Protein AF-A0A378XF20-F1 (afdb_monomer_lite)

Secondary structure (DSSP, 8-state):
--------------------------------------------------S----------PPPPTTHHHHT----GGGGGT-SGGGSBHHHHHHHHHHHHHHHHHTTTSHHHHHHHHHHHHHHHHT--B-HHHHHHHHHHHHHHHHTS---------TTGGGS-SSS---S-------HHHHHHHHHT-HHHHHHHHHHBSSTT-BHHHHHS---

Foldseek 3Di:
DDDDDDDDDDDDDDDDDDDDDDDDDDDDDDDDDDDDDDDDDDDDDPDDPDDDPPVPDPDQQDQDALVVLVVLLPDDPVCCVVDCLQVAFLLLLLLLLLLLSLQLRLPSVPPVRNVVSSNVSSNSVNWHAWDCVLLRVLSRVLSVVLLPDDDDDDPPPPPVVVVPPPPDDCPDDPPPPSCSNVSSVCSSVDVSSVVSSVVIGDRRGDGNCNVPVPDD

Radius of gyration: 31.16 Å; chains: 1; bounding box: 55×74×102 Å

pLDDT: mean 72.02, std 26.63, range [28.05, 98.81]

Organism: NCBI:txid90244

Sequence (216 aa):
MNCLTRLKDKSICLIFIAVALSLPGYLALAEEVGEVGEVEDQSVTEHDIEAEAELNVPTAPTVPAFSDLQALRDFDHDLVDFTSSPARSYQQTFKDMALSFCLSQAYHRVEEVKDDTLYTAAALHSWSRYEYDEAKDKMTHLVSEYLAKPYRHEPVTDETALENEELEAPSHPPHHLELSLLKCLDLYHGPELEKLAKECVIDPGRSYAEDHSHIP

InterPro domains:
  IPR032032 Type VI secretion system (T6SS), amidase immunity protein [PF16695] (92-196)
  IPR038314 T6SS superfamily [G3DSA:1.20.120.1620] (83-214)

Structure (mmCIF, N/CA/C/O backbone):
data_AF-A0A378XF20-F1
#
_entry.id   AF-A0A378XF20-F1
#
loop_
_atom_site.group_PDB
_atom_site.id
_atom_site.type_symbol
_atom_site.label_atom_id
_atom_site.label_alt_id
_atom_site.label_comp_id
_atom_site.label_asym_id
_atom_site.label_entity_id
_atom_site.label_seq_id
_atom_site.pdbx_PDB_ins_code
_atom_site.Cartn_x
_atom_site.Cartn_y
_atom_site.Cartn_z
_atom_site.occupancy
_atom_site.B_iso_or_equiv
_atom_site.auth_seq_id
_atom_site.auth_comp_id
_atom_site.auth_asym_id
_atom_site.auth_atom_id
_atom_site.pdbx_PDB_model_num
ATOM 1 N N . MET A 1 1 ? -3.351 19.507 80.261 1.00 38.84 1 MET A N 1
ATOM 2 C CA . MET A 1 1 ? -1.913 19.377 79.930 1.00 38.84 1 MET A CA 1
ATOM 3 C C . MET A 1 1 ? -1.840 19.321 78.409 1.00 38.84 1 MET A C 1
ATOM 5 O O . MET A 1 1 ? -2.133 18.278 77.857 1.00 38.84 1 MET A O 1
ATOM 9 N N . ASN A 1 2 ? -1.821 20.441 77.679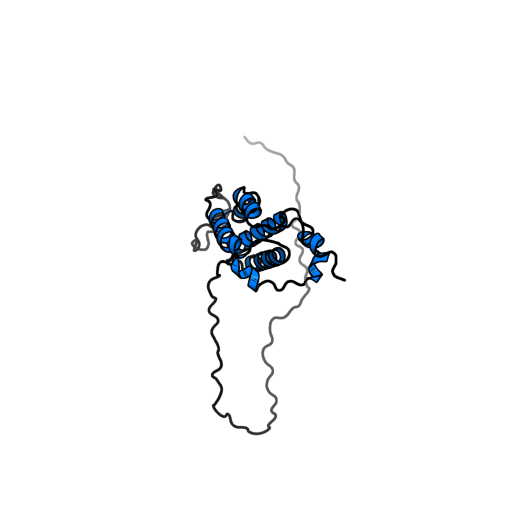 1.00 30.56 2 ASN A N 1
ATOM 10 C CA . ASN A 1 2 ? -0.749 21.446 77.558 1.00 30.56 2 ASN A CA 1
ATOM 11 C C . ASN A 1 2 ? 0.635 20.815 77.395 1.00 30.56 2 ASN A C 1
ATOM 13 O O . ASN A 1 2 ? 1.171 20.312 78.376 1.00 30.56 2 ASN A O 1
ATOM 17 N N . CYS A 1 3 ? 1.190 20.871 76.183 1.00 32.75 3 CYS A N 1
ATOM 18 C CA . CYS A 1 3 ? 2.338 21.719 75.809 1.00 32.75 3 CYS A CA 1
ATOM 19 C C . CYS A 1 3 ? 2.985 21.149 74.540 1.00 32.75 3 CYS A C 1
ATOM 21 O O . CYS A 1 3 ? 3.517 20.051 74.568 1.00 32.75 3 CYS A O 1
ATOM 23 N N . LEU A 1 4 ? 2.788 21.762 73.374 1.00 37.03 4 LEU A N 1
ATOM 24 C CA . LEU A 1 4 ? 3.438 22.985 72.873 1.00 37.03 4 LEU A CA 1
ATOM 25 C C . LEU A 1 4 ? 4.738 22.688 72.095 1.00 37.03 4 LEU A C 1
ATOM 27 O O . LEU A 1 4 ? 5.792 22.511 72.690 1.00 37.03 4 LEU A O 1
ATOM 31 N N . THR A 1 5 ? 4.638 22.901 70.772 1.00 38.16 5 THR A N 1
ATOM 32 C CA . THR A 1 5 ? 5.539 23.746 69.946 1.00 38.16 5 THR A CA 1
ATOM 33 C C . THR A 1 5 ? 6.939 23.200 69.597 1.00 38.16 5 THR A C 1
ATOM 35 O O . THR A 1 5 ? 7.491 22.406 70.335 1.00 38.16 5 THR A O 1
ATOM 38 N N . ARG A 1 6 ? 7.616 23.564 68.495 1.00 35.81 6 ARG A N 1
ATOM 39 C CA . ARG A 1 6 ? 7.714 24.855 67.784 1.00 35.81 6 ARG A CA 1
ATOM 40 C C . ARG A 1 6 ? 8.366 24.675 66.391 1.00 35.81 6 ARG A C 1
ATOM 42 O O . ARG A 1 6 ? 9.383 24.006 66.298 1.00 35.81 6 ARG A O 1
ATOM 49 N N . LEU A 1 7 ? 7.842 25.444 65.426 1.00 33.78 7 LEU A N 1
ATOM 50 C CA . LEU A 1 7 ? 8.516 26.294 64.415 1.00 33.78 7 LEU A CA 1
ATOM 51 C C . LEU A 1 7 ? 9.513 25.692 63.395 1.00 33.78 7 LEU A C 1
ATOM 53 O O . LEU A 1 7 ? 10.582 25.233 63.779 1.00 33.78 7 LEU A O 1
ATOM 57 N N . LYS A 1 8 ? 9.337 26.035 62.103 1.00 33.03 8 LYS A N 1
ATOM 58 C CA . LYS A 1 8 ? 9.803 27.342 61.578 1.00 33.03 8 LYS A CA 1
ATOM 59 C C . LYS A 1 8 ? 9.224 27.709 60.200 1.00 33.03 8 LYS A C 1
ATOM 61 O O . LYS A 1 8 ? 9.176 26.890 59.292 1.00 33.03 8 LYS A O 1
ATOM 66 N N . ASP A 1 9 ? 8.839 28.978 60.106 1.00 34.41 9 ASP A N 1
ATOM 67 C CA . ASP A 1 9 ? 8.373 29.749 58.952 1.00 34.41 9 ASP A CA 1
ATOM 68 C C . ASP A 1 9 ? 9.234 29.636 57.690 1.00 34.41 9 ASP A C 1
ATOM 70 O O . ASP A 1 9 ? 10.460 29.697 57.803 1.00 34.41 9 ASP A O 1
ATOM 74 N N . LYS A 1 10 ? 8.591 29.697 56.509 1.00 36.56 10 LYS A N 1
ATOM 75 C CA . LYS A 1 10 ? 8.970 30.629 55.425 1.00 36.56 10 LYS A CA 1
ATOM 76 C C . LYS A 1 10 ? 7.742 31.103 54.640 1.00 36.56 10 LYS A C 1
ATOM 78 O O . LYS A 1 10 ? 7.176 30.389 53.825 1.00 36.56 10 LYS A O 1
ATOM 83 N N . SER A 1 11 ? 7.395 32.354 54.916 1.00 33.34 11 SER A N 1
ATOM 84 C CA . SER A 1 11 ? 6.606 33.264 54.092 1.00 33.34 11 SER A CA 1
ATOM 85 C C . SER A 1 11 ? 7.212 33.389 52.686 1.00 33.34 11 SER A C 1
ATOM 87 O O . SER A 1 11 ? 8.404 33.687 52.581 1.00 33.34 11 SER A O 1
ATOM 89 N N . ILE A 1 12 ? 6.429 33.185 51.620 1.00 42.38 12 ILE A N 1
ATOM 90 C CA . ILE A 1 12 ? 6.774 33.634 50.261 1.00 42.38 12 ILE A CA 1
ATOM 91 C C . ILE A 1 12 ? 5.550 34.320 49.656 1.00 42.38 12 ILE A C 1
ATOM 93 O O . ILE A 1 12 ? 4.431 33.817 49.697 1.00 42.38 12 ILE A O 1
ATOM 97 N N . CYS A 1 13 ? 5.816 35.532 49.182 1.00 32.28 13 CYS A N 1
ATOM 98 C CA . CYS A 1 13 ? 4.884 36.577 48.806 1.00 32.28 13 CYS A CA 1
ATOM 99 C C . CYS A 1 13 ? 4.030 36.224 47.585 1.00 32.28 13 CYS A C 1
ATOM 101 O O . CYS A 1 13 ? 4.553 35.829 46.546 1.00 32.28 13 CYS A O 1
ATOM 103 N N . LEU A 1 14 ? 2.734 36.522 47.687 1.00 34.75 14 LEU A N 1
ATOM 104 C CA . LEU A 1 14 ? 1.884 36.858 46.548 1.00 34.75 14 LEU A CA 1
ATOM 105 C C . LEU A 1 14 ? 2.417 38.150 45.920 1.00 34.75 14 LEU A C 1
ATOM 107 O O . LEU A 1 14 ? 2.269 39.229 46.494 1.00 34.75 14 LEU A O 1
ATOM 111 N N . ILE A 1 15 ? 3.051 38.042 44.755 1.00 38.31 15 ILE A N 1
ATOM 112 C CA . ILE A 1 15 ? 3.356 39.198 43.913 1.00 38.31 15 ILE A CA 1
ATOM 113 C C . ILE A 1 15 ? 2.236 39.303 42.881 1.00 38.31 15 ILE A C 1
ATOM 115 O O . ILE A 1 15 ? 2.198 38.565 41.901 1.00 38.31 15 ILE A O 1
ATOM 119 N N . PHE A 1 16 ? 1.319 40.238 43.123 1.00 32.75 16 PHE A N 1
ATOM 120 C CA . PHE A 1 16 ? 0.471 40.810 42.085 1.00 32.75 16 PHE A CA 1
ATOM 121 C C . PHE A 1 16 ? 1.359 41.637 41.149 1.00 32.75 16 PHE A C 1
ATOM 123 O O . PHE A 1 16 ? 1.921 42.647 41.573 1.00 32.75 16 PHE A O 1
ATOM 130 N N . ILE A 1 17 ? 1.474 41.234 39.883 1.00 37.34 17 ILE A N 1
ATOM 131 C CA . ILE A 1 17 ? 1.940 42.121 38.813 1.00 37.34 17 ILE A CA 1
ATOM 132 C C . ILE A 1 17 ? 0.731 42.448 37.943 1.00 37.34 17 ILE A C 1
ATOM 134 O O . ILE A 1 17 ? 0.270 41.632 37.152 1.00 37.34 17 ILE A O 1
ATOM 138 N N . ALA A 1 18 ? 0.220 43.660 38.125 1.00 36.81 18 ALA A N 1
ATOM 139 C CA . ALA A 1 18 ? -0.597 44.366 37.154 1.00 36.81 18 ALA A CA 1
ATOM 140 C C . ALA A 1 18 ? 0.308 45.388 36.455 1.00 36.81 18 ALA A C 1
ATOM 142 O O . ALA A 1 18 ? 0.965 46.131 37.172 1.00 36.81 18 ALA A O 1
ATOM 143 N N . VAL A 1 19 ? 0.340 45.396 35.115 1.00 33.00 19 VAL A N 1
ATOM 144 C CA . VAL A 1 19 ? 0.613 46.506 34.156 1.00 33.00 19 VAL A CA 1
ATOM 145 C C . VAL A 1 19 ? 0.567 45.836 32.763 1.00 33.00 19 VAL A C 1
ATOM 147 O O . VAL A 1 19 ? 1.370 44.954 32.492 1.00 33.00 19 VAL A O 1
ATOM 150 N N . ALA A 1 20 ? -0.517 45.949 31.992 1.00 34.84 20 ALA A N 1
ATOM 151 C CA . ALA A 1 20 ? -0.917 47.023 31.067 1.00 34.84 20 ALA A CA 1
ATOM 152 C C . ALA A 1 20 ? -0.285 46.945 29.653 1.00 34.84 20 ALA A C 1
ATOM 154 O O . ALA A 1 20 ? 0.919 47.084 29.491 1.00 34.84 20 ALA A O 1
ATOM 155 N N . LEU A 1 21 ? -1.189 46.853 28.663 1.00 35.56 21 LEU A N 1
ATOM 156 C CA . LEU A 1 21 ? -1.142 47.404 27.297 1.00 35.56 21 LEU A CA 1
ATOM 157 C C . LEU A 1 21 ? -0.150 46.828 26.260 1.00 35.56 21 LEU A C 1
ATOM 159 O O . LEU A 1 21 ? 0.979 47.291 26.141 1.00 35.56 21 LEU A O 1
ATOM 163 N N . SER A 1 22 ? -0.689 46.028 25.329 1.00 35.41 22 SER A N 1
ATOM 164 C CA . SER A 1 22 ? -0.644 46.367 23.895 1.00 35.41 22 SER A CA 1
ATOM 165 C C . SER A 1 22 ? -1.908 45.868 23.159 1.00 35.41 22 SER A C 1
ATOM 167 O O . SER A 1 22 ? -2.240 44.689 23.164 1.00 35.41 22 SER A O 1
ATOM 169 N N . LEU A 1 23 ? -2.652 46.812 22.576 1.00 38.66 23 LE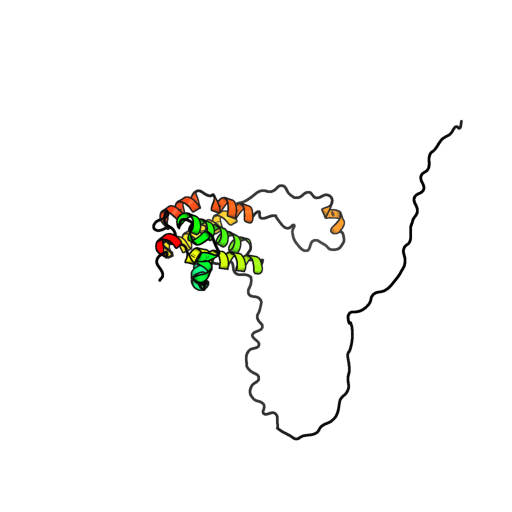U A N 1
ATOM 170 C CA . LEU A 1 23 ? -3.676 46.639 21.523 1.00 38.66 23 LEU A CA 1
ATOM 171 C C . LEU A 1 23 ? -2.971 46.533 20.140 1.00 38.66 23 LEU A C 1
ATOM 173 O O . LEU A 1 23 ? -1.759 46.770 20.127 1.00 38.66 23 LEU A O 1
ATOM 177 N N . PRO A 1 24 ? -3.639 46.354 18.965 1.00 43.69 24 PRO A N 1
ATOM 178 C CA . PRO A 1 24 ? -5.070 46.118 18.650 1.00 43.69 24 PRO A CA 1
ATOM 179 C C . PRO A 1 24 ? -5.311 45.022 17.566 1.00 43.69 24 PRO A C 1
ATOM 181 O O . PRO A 1 24 ? -4.371 44.518 16.960 1.00 43.69 24 PRO A O 1
ATOM 184 N N . GLY A 1 25 ? -6.576 44.710 17.233 1.00 33.03 25 GLY A N 1
ATOM 185 C CA . GLY A 1 25 ? -6.879 43.892 16.044 1.00 33.03 25 GLY A CA 1
ATOM 186 C C . GLY A 1 25 ? -8.352 43.581 15.745 1.00 33.03 25 GLY A C 1
ATOM 187 O O . GLY A 1 25 ? -8.701 42.417 15.651 1.00 33.03 25 GLY A O 1
ATOM 188 N N . TYR A 1 26 ? -9.176 44.622 15.592 1.00 36.06 26 TYR A N 1
ATOM 189 C CA . TYR A 1 26 ? -10.422 44.694 14.799 1.00 36.06 26 TYR A CA 1
ATOM 190 C C . TYR A 1 26 ? -11.579 43.699 15.037 1.00 36.06 26 TYR A C 1
ATOM 192 O O . TYR A 1 26 ? -11.715 42.674 14.378 1.00 36.06 26 TYR A O 1
ATOM 200 N N . LEU A 1 27 ? -12.535 44.153 15.856 1.00 33.00 27 LEU A N 1
ATOM 201 C CA . LEU A 1 27 ? -13.971 44.001 15.602 1.00 33.00 27 LEU A CA 1
ATOM 202 C C . LEU A 1 27 ? -14.538 45.375 15.199 1.00 33.00 27 LEU A C 1
ATOM 204 O O . LEU A 1 27 ? -14.140 46.386 15.774 1.00 33.00 27 LEU A O 1
ATOM 208 N N . ALA A 1 28 ? -15.511 45.342 14.285 1.00 32.88 28 ALA A N 1
ATOM 209 C CA . ALA A 1 28 ? -16.393 46.417 13.814 1.00 32.88 28 ALA A CA 1
ATOM 210 C C . ALA A 1 28 ? -15.819 47.437 12.810 1.00 32.88 28 ALA A C 1
ATOM 212 O O . ALA A 1 28 ? -14.946 48.233 13.133 1.00 32.88 28 ALA A O 1
ATOM 213 N N . LEU A 1 29 ? -16.437 47.483 11.624 1.00 33.94 29 LEU A N 1
ATOM 214 C CA . LEU A 1 29 ? -17.209 48.656 11.203 1.00 33.94 29 LEU A CA 1
ATOM 215 C C . LEU A 1 29 ? -18.265 48.246 10.167 1.00 33.94 29 LEU A C 1
ATOM 217 O O . LEU A 1 29 ? -17.952 47.723 9.100 1.00 33.94 29 LEU A O 1
ATOM 221 N N . ALA A 1 30 ? -19.521 48.471 10.541 1.00 33.16 30 ALA A N 1
ATOM 222 C CA . ALA A 1 30 ? -20.613 48.706 9.618 1.00 33.16 30 ALA A CA 1
ATOM 223 C C . ALA A 1 30 ? -20.612 50.193 9.229 1.00 33.16 30 ALA A C 1
ATOM 225 O O . ALA A 1 30 ? -20.166 51.024 10.019 1.00 33.16 30 ALA A O 1
ATOM 226 N N . GLU A 1 31 ? -21.215 50.468 8.072 1.00 32.38 31 GLU A N 1
ATOM 227 C CA . GLU A 1 31 ? -21.799 51.754 7.671 1.00 32.38 31 GLU A CA 1
ATOM 228 C C . GLU A 1 31 ? -20.833 52.827 7.141 1.00 32.38 31 GLU A C 1
ATOM 230 O O . GLU A 1 31 ? -20.143 53.505 7.888 1.00 32.38 31 GLU A O 1
ATOM 235 N N . GLU A 1 32 ? -20.871 53.029 5.822 1.00 34.91 32 GLU A N 1
ATOM 236 C CA . GLU A 1 32 ? -20.704 54.343 5.198 1.00 34.91 32 GLU A CA 1
ATOM 237 C C . GLU A 1 32 ? -21.776 54.462 4.107 1.00 34.91 32 GLU A C 1
ATOM 239 O O . GLU A 1 32 ? -22.049 53.533 3.341 1.00 34.91 32 GLU A O 1
ATOM 244 N N . VAL A 1 33 ? -22.452 55.599 4.167 1.00 31.77 33 VAL A N 1
ATOM 245 C CA . VAL A 1 33 ? -23.694 55.963 3.499 1.00 31.77 33 VAL A CA 1
ATOM 246 C C . VAL A 1 33 ? -23.389 56.536 2.117 1.00 31.77 33 VAL A C 1
ATOM 248 O O . VAL A 1 33 ? -22.291 57.006 1.844 1.00 31.77 33 VAL A O 1
ATOM 251 N N . GLY A 1 34 ? -24.386 56.444 1.238 1.00 28.05 34 GLY A N 1
ATOM 252 C CA . GLY A 1 34 ? -24.291 56.696 -0.192 1.00 28.05 34 GLY A CA 1
ATOM 253 C C . GLY A 1 34 ? -23.748 58.056 -0.625 1.00 28.05 34 GLY A C 1
ATOM 254 O O . GLY A 1 34 ? -23.970 59.087 0.006 1.00 28.05 34 GLY A O 1
ATOM 255 N N . GLU A 1 35 ? -23.171 58.038 -1.822 1.00 28.81 35 GLU A N 1
ATOM 256 C CA . GLU A 1 35 ? -23.088 59.198 -2.694 1.00 28.81 35 GLU A CA 1
ATOM 257 C C . GLU A 1 35 ? -23.775 58.860 -4.022 1.00 28.81 35 GLU A C 1
ATOM 259 O O . GLU A 1 35 ? -23.576 57.799 -4.615 1.00 28.81 35 GLU A O 1
ATOM 264 N N . VAL A 1 36 ? -24.679 59.754 -4.411 1.00 30.34 36 VAL A N 1
ATOM 265 C CA . VAL A 1 36 ? -25.593 59.643 -5.545 1.00 30.34 36 VAL A CA 1
ATOM 266 C C . VAL A 1 36 ? -24.849 60.002 -6.828 1.00 30.34 36 VAL A C 1
ATOM 268 O O . VAL A 1 36 ? -24.335 61.110 -6.956 1.00 30.34 36 VAL A O 1
ATOM 271 N N . GLY A 1 37 ? -24.872 59.093 -7.800 1.00 30.52 37 GLY A N 1
ATOM 272 C CA . GLY A 1 37 ? -24.569 59.379 -9.199 1.00 30.52 37 GLY A CA 1
ATOM 273 C C . GLY A 1 37 ? -25.569 58.656 -10.097 1.00 30.52 37 GLY A C 1
ATOM 274 O O . GLY A 1 37 ? -25.499 57.440 -10.239 1.00 30.52 37 GLY A O 1
ATOM 275 N N . GLU A 1 38 ? -26.520 59.401 -10.664 1.00 29.77 38 GLU A N 1
ATOM 276 C CA . GLU A 1 38 ? -27.370 58.965 -11.779 1.00 29.77 38 GLU A CA 1
ATOM 277 C C . GLU A 1 38 ? -26.512 58.632 -13.004 1.00 29.77 38 GLU A C 1
ATOM 279 O O . GLU A 1 38 ? -25.736 59.494 -13.403 1.00 29.77 38 GLU A O 1
ATOM 284 N N . VAL A 1 39 ? -26.731 57.472 -13.642 1.00 31.27 39 VAL A N 1
ATOM 285 C CA . VAL 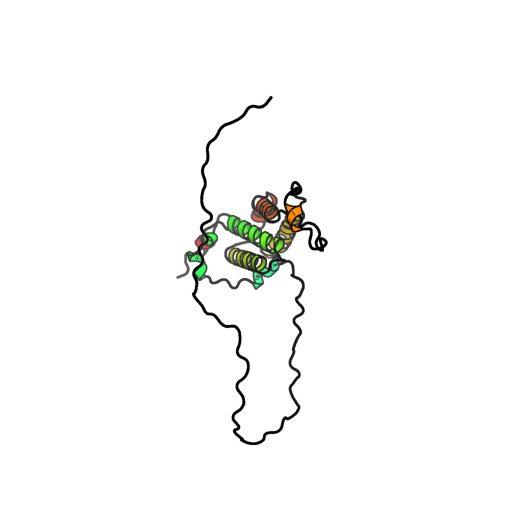A 1 39 ? -26.899 57.353 -15.108 1.00 31.27 39 VAL A CA 1
ATOM 286 C C . VAL A 1 39 ? -27.771 56.122 -15.429 1.00 31.27 39 VAL A C 1
ATOM 288 O O . VAL A 1 39 ? -27.370 54.985 -15.212 1.00 31.27 39 VAL A O 1
ATOM 291 N N . GLU A 1 40 ? -28.979 56.424 -15.905 1.00 30.67 40 GLU A N 1
ATOM 292 C CA . GLU A 1 40 ? -29.822 55.769 -16.924 1.00 30.67 40 GLU A CA 1
ATOM 293 C C . GLU A 1 40 ? -29.843 54.233 -17.108 1.00 30.67 40 GLU A C 1
ATOM 295 O O . GLU A 1 40 ? -28.916 53.607 -17.609 1.00 30.67 40 GLU A O 1
ATOM 300 N N . ASP A 1 41 ? -31.027 53.691 -16.797 1.00 31.05 41 ASP A N 1
ATOM 301 C CA . ASP A 1 41 ? -31.881 52.835 -17.638 1.00 31.05 41 ASP A CA 1
ATOM 302 C C . ASP A 1 41 ? -31.213 51.748 -18.497 1.00 31.05 41 ASP A C 1
ATOM 304 O O . ASP A 1 41 ? -30.767 51.990 -19.618 1.00 31.05 41 ASP A O 1
ATOM 308 N N . GLN A 1 42 ? -31.306 50.499 -18.029 1.00 33.94 42 GLN A N 1
ATOM 309 C CA . GLN A 1 42 ? -31.635 49.392 -18.922 1.00 33.94 42 GLN A CA 1
ATOM 310 C C . GLN A 1 42 ? -32.367 48.277 -18.171 1.00 33.94 42 GLN A C 1
ATOM 312 O O . GLN A 1 42 ? -31.883 47.689 -17.205 1.00 33.94 42 GLN A O 1
ATOM 317 N N . SER A 1 43 ? -33.587 48.044 -18.642 1.00 32.25 43 SER A N 1
ATOM 318 C CA . SER A 1 43 ? -34.563 47.048 -18.225 1.00 32.25 43 SER A CA 1
ATOM 319 C C . SER A 1 43 ? -33.975 45.667 -17.932 1.00 32.25 43 SER A C 1
ATOM 321 O O . SER A 1 43 ? -33.347 45.049 -18.793 1.00 32.25 43 SER A O 1
ATOM 323 N N . VAL A 1 44 ? -34.324 45.142 -16.758 1.00 31.58 44 VAL A N 1
ATOM 324 C CA . VAL A 1 44 ? -34.350 43.707 -16.467 1.00 31.58 44 VAL A CA 1
ATOM 325 C C . VAL A 1 44 ? -35.170 43.019 -17.558 1.00 31.58 44 VAL A C 1
ATOM 327 O O . VAL A 1 44 ? -36.359 43.296 -17.711 1.00 31.58 44 VAL A O 1
ATOM 330 N N . THR A 1 45 ? -34.533 42.133 -18.323 1.00 30.81 45 THR A N 1
ATOM 331 C CA . THR A 1 45 ? -35.255 41.104 -19.070 1.00 30.81 45 THR A CA 1
ATOM 332 C C . THR A 1 45 ? -35.133 39.806 -18.292 1.00 30.81 45 THR A C 1
ATOM 334 O O . THR A 1 45 ? -34.060 39.389 -17.872 1.00 30.81 45 THR A O 1
ATOM 337 N N . GLU A 1 46 ? -36.297 39.252 -18.007 1.00 39.19 46 GLU A N 1
ATOM 338 C CA . GLU A 1 46 ? -36.560 38.088 -17.182 1.00 39.19 46 GLU A CA 1
ATOM 339 C C . GLU A 1 46 ? -36.276 36.830 -18.013 1.00 39.19 46 GLU A C 1
ATOM 341 O O . GLU A 1 46 ? -37.191 36.227 -18.562 1.00 39.19 46 GLU A O 1
ATOM 346 N N . HIS A 1 47 ? -35.004 36.483 -18.200 1.00 40.66 47 HIS A N 1
ATOM 347 C CA . HIS A 1 47 ? -34.562 35.172 -18.683 1.00 40.66 47 HIS A CA 1
ATOM 348 C C . HIS A 1 47 ? -33.131 34.936 -18.194 1.00 40.66 47 HIS A C 1
ATOM 350 O O . HIS A 1 47 ? -32.316 35.850 -18.233 1.00 40.66 47 HIS A O 1
ATOM 356 N N . ASP A 1 48 ? -32.864 33.712 -17.739 1.00 32.44 48 ASP A N 1
ATOM 357 C CA . ASP A 1 48 ? -31.563 33.186 -17.298 1.00 32.44 48 ASP A CA 1
ATOM 358 C C . ASP A 1 48 ? -31.260 33.298 -15.786 1.00 32.44 48 ASP A C 1
ATOM 360 O O . ASP A 1 48 ? -30.190 33.727 -15.363 1.00 32.44 48 ASP A O 1
ATOM 364 N N . ILE A 1 49 ? -32.187 32.819 -14.943 1.00 37.06 49 ILE A N 1
ATOM 365 C CA . ILE A 1 49 ? -31.845 32.265 -13.616 1.00 37.06 49 ILE A CA 1
ATOM 366 C C . ILE A 1 49 ? -32.344 30.817 -13.548 1.00 37.06 49 ILE A C 1
ATOM 368 O O . ILE A 1 49 ? -33.223 30.484 -12.767 1.00 37.06 49 ILE A O 1
ATOM 372 N N . GLU A 1 50 ? -31.790 29.950 -14.389 1.00 44.06 50 GLU A N 1
ATOM 373 C CA . GLU A 1 50 ? -31.796 28.499 -14.171 1.00 44.06 50 GLU A CA 1
ATOM 374 C C . GLU A 1 50 ? -30.440 27.950 -14.626 1.00 44.06 50 GLU A C 1
ATOM 376 O O . GLU A 1 50 ? -30.272 27.461 -15.737 1.00 44.06 50 GLU A O 1
ATOM 381 N N . ALA A 1 51 ? -29.438 28.090 -13.761 1.00 39.62 51 ALA A N 1
ATOM 382 C CA . ALA A 1 51 ? -28.190 27.345 -13.851 1.00 39.62 51 ALA A CA 1
ATOM 383 C C . ALA A 1 51 ? -27.753 26.975 -12.428 1.00 39.62 51 ALA A C 1
ATOM 385 O O . ALA A 1 51 ? -27.054 27.714 -11.745 1.00 39.62 51 ALA A O 1
ATOM 386 N N . GLU A 1 52 ? -28.310 25.852 -11.981 1.00 45.38 52 GLU A N 1
ATOM 387 C CA . GLU A 1 52 ? -27.718 24.870 -11.070 1.00 45.38 52 GLU A CA 1
ATOM 388 C C . GLU A 1 52 ? -26.970 25.409 -9.845 1.00 45.38 52 GLU A C 1
ATOM 390 O O . GLU A 1 52 ? -25.752 25.328 -9.721 1.00 45.38 52 GLU A O 1
ATOM 395 N N . ALA A 1 53 ? -27.743 25.824 -8.842 1.00 39.88 53 ALA A N 1
ATOM 396 C CA . ALA A 1 53 ? -27.360 25.515 -7.473 1.00 39.88 53 ALA A CA 1
ATOM 397 C C . ALA A 1 53 ? -27.750 24.053 -7.200 1.00 39.88 53 ALA A C 1
ATOM 399 O O . ALA A 1 53 ? -28.753 23.783 -6.535 1.00 39.88 53 ALA A O 1
ATOM 400 N N . GLU A 1 54 ? -26.983 23.098 -7.738 1.00 41.19 54 GLU A N 1
ATOM 401 C CA . GLU A 1 54 ? -26.941 21.781 -7.111 1.00 41.19 54 GLU A CA 1
ATOM 402 C C . GLU A 1 54 ? -26.413 22.006 -5.694 1.00 41.19 54 GLU A C 1
ATOM 404 O O . GLU A 1 54 ? -25.239 22.294 -5.458 1.00 41.19 54 GLU A O 1
ATOM 409 N N . LEU A 1 55 ? -27.336 21.961 -4.737 1.00 45.12 55 LEU A N 1
ATOM 410 C CA . LEU A 1 55 ? -27.029 21.831 -3.330 1.00 45.12 55 LEU A CA 1
ATOM 411 C C . LEU A 1 55 ? -26.161 20.578 -3.206 1.00 45.12 55 LEU A C 1
ATOM 413 O O . LEU A 1 55 ? -26.686 19.469 -3.248 1.00 45.12 55 LEU A O 1
ATOM 417 N N . ASN A 1 56 ? -24.843 20.767 -3.123 1.00 48.97 56 ASN A N 1
ATOM 418 C CA . ASN A 1 56 ? -23.869 19.702 -2.935 1.00 48.97 56 ASN A CA 1
ATOM 419 C C . ASN A 1 56 ? -24.147 19.061 -1.571 1.00 48.97 56 ASN A C 1
ATOM 421 O O . ASN A 1 56 ? -23.632 19.487 -0.536 1.00 48.97 56 ASN A O 1
ATOM 425 N N . VAL A 1 57 ? -25.072 18.102 -1.556 1.00 45.12 57 VAL A N 1
ATOM 426 C CA . VAL A 1 57 ? -25.322 17.246 -0.408 1.00 45.12 57 VAL A CA 1
ATOM 427 C C . VAL A 1 57 ? -24.008 16.510 -0.182 1.00 45.12 57 VAL A C 1
ATOM 429 O O . VAL A 1 57 ? -23.561 15.836 -1.112 1.00 45.12 57 VAL A O 1
ATOM 432 N N . PRO A 1 58 ? -23.376 16.617 1.002 1.00 46.50 58 PRO A N 1
ATOM 433 C CA . PRO A 1 58 ? -22.167 15.867 1.288 1.00 46.50 58 PRO A CA 1
ATOM 434 C C . PRO A 1 58 ? -22.459 14.390 1.041 1.00 46.50 58 PRO A C 1
ATOM 436 O O . PRO A 1 58 ? -23.218 13.755 1.780 1.00 46.50 58 PRO A O 1
ATOM 439 N N . THR A 1 59 ? -21.920 13.858 -0.054 1.00 53.16 59 THR A N 1
ATOM 440 C CA . THR A 1 59 ? -22.015 12.433 -0.341 1.00 53.16 59 THR A CA 1
ATOM 441 C C . THR A 1 59 ? -21.290 11.740 0.803 1.00 53.16 59 THR A C 1
ATOM 443 O O . THR A 1 59 ? -20.192 12.155 1.177 1.00 53.16 59 THR A O 1
ATOM 446 N N . ALA A 1 60 ? -21.930 10.747 1.428 1.00 59.88 60 ALA A N 1
ATOM 447 C CA . ALA A 1 60 ? -21.318 10.022 2.537 1.00 59.88 60 ALA A CA 1
ATOM 448 C C . ALA A 1 60 ? -19.901 9.570 2.135 1.00 59.88 60 ALA A C 1
ATOM 450 O O . ALA A 1 60 ? -19.738 9.121 0.997 1.00 59.88 60 ALA A O 1
ATOM 451 N N . PRO A 1 61 ? -18.890 9.682 3.021 1.00 67.94 61 PRO A N 1
ATOM 452 C CA . PRO A 1 61 ? -17.514 9.362 2.664 1.00 67.94 61 PRO A CA 1
ATOM 453 C C . PRO A 1 61 ? -17.441 7.932 2.129 1.00 67.94 61 PRO A C 1
ATOM 455 O O . PRO A 1 61 ? -17.737 6.968 2.839 1.00 67.94 61 PRO A O 1
ATOM 458 N N . THR A 1 62 ? -17.104 7.809 0.848 1.00 84.06 62 THR A N 1
ATOM 459 C CA . THR A 1 62 ? -17.009 6.531 0.150 1.00 84.06 62 THR A CA 1
ATOM 460 C C . THR A 1 62 ? -15.690 5.863 0.506 1.00 84.06 62 THR A C 1
ATOM 462 O O . THR A 1 62 ? -14.636 6.499 0.467 1.00 84.06 62 THR A O 1
ATOM 465 N N . VAL A 1 63 ? -15.736 4.576 0.850 1.00 91.06 63 VAL A N 1
ATOM 466 C CA . VAL A 1 63 ? -14.519 3.780 1.046 1.00 91.06 63 VAL A CA 1
ATOM 467 C C . VAL A 1 63 ? -13.795 3.673 -0.305 1.00 91.06 63 VAL A C 1
ATOM 469 O O . VAL A 1 63 ? -14.438 3.245 -1.266 1.00 91.06 63 VAL A O 1
ATOM 472 N N . PRO A 1 64 ? -12.504 4.047 -0.400 1.00 91.88 64 PRO A N 1
ATOM 473 C CA . PRO A 1 64 ? -11.753 3.943 -1.647 1.00 91.88 64 PRO A CA 1
ATOM 474 C C . PRO A 1 64 ? -11.673 2.500 -2.151 1.00 91.88 64 PRO A C 1
ATOM 476 O O . PRO A 1 64 ? -11.410 1.575 -1.376 1.00 91.88 64 PRO A O 1
ATOM 479 N N . ALA A 1 65 ? -11.846 2.309 -3.455 1.00 93.38 65 ALA A N 1
ATOM 480 C CA . ALA A 1 65 ? -11.608 1.039 -4.122 1.00 93.38 65 ALA A CA 1
ATOM 481 C C . ALA A 1 65 ? -10.189 1.001 -4.702 1.00 93.38 65 ALA A C 1
ATOM 483 O O . ALA A 1 65 ? -9.629 2.019 -5.105 1.00 93.38 65 ALA A O 1
ATOM 484 N N . PHE A 1 66 ? -9.592 -0.189 -4.812 1.00 94.12 66 PHE A N 1
ATOM 485 C CA . PHE A 1 66 ? -8.250 -0.306 -5.399 1.00 94.12 66 PHE A CA 1
ATOM 486 C C . PHE A 1 66 ? -8.223 0.117 -6.877 1.00 94.12 66 PHE A C 1
ATOM 488 O O . PHE A 1 66 ? -7.192 0.543 -7.391 1.00 94.12 66 PHE A O 1
ATOM 495 N N . SER A 1 67 ? -9.370 0.043 -7.561 1.00 93.25 67 SER A N 1
ATOM 496 C CA . SER A 1 67 ? -9.533 0.557 -8.922 1.00 93.25 67 SER A CA 1
ATOM 497 C C . SER A 1 67 ? -9.260 2.051 -9.058 1.00 93.25 67 SER A C 1
ATOM 499 O O . SER A 1 67 ? -8.890 2.505 -10.140 1.00 93.25 67 SER A O 1
ATOM 501 N N . ASP A 1 68 ? -9.434 2.811 -7.977 1.00 92.75 68 ASP A N 1
ATOM 502 C CA . ASP A 1 68 ? -9.359 4.272 -7.999 1.00 92.75 68 ASP A CA 1
ATOM 503 C C . ASP A 1 68 ? -7.921 4.745 -8.258 1.00 92.75 68 ASP A C 1
ATOM 505 O O . ASP A 1 68 ? -7.707 5.812 -8.832 1.00 92.75 68 ASP A O 1
ATOM 509 N N . LEU A 1 69 ? -6.924 3.908 -7.940 1.00 92.81 69 LEU A N 1
ATOM 510 C CA . LEU A 1 69 ? -5.505 4.207 -8.152 1.00 92.81 69 LEU A CA 1
ATOM 511 C C . LEU A 1 69 ? -5.177 4.515 -9.617 1.00 92.81 69 LEU A C 1
ATOM 513 O O . LEU A 1 69 ? -4.303 5.334 -9.889 1.00 92.81 69 LEU A O 1
ATOM 517 N N . GLN A 1 70 ? -5.874 3.879 -10.566 1.00 89.44 70 GLN A N 1
ATOM 518 C CA . GLN A 1 70 ? -5.626 4.093 -11.991 1.00 89.44 70 GLN A CA 1
ATOM 519 C C . GLN A 1 70 ? -6.122 5.467 -12.463 1.00 89.44 70 GLN A C 1
ATOM 521 O O . GLN A 1 70 ? -5.497 6.065 -13.336 1.00 89.44 70 GLN A O 1
ATOM 526 N N . ALA A 1 71 ? -7.207 5.979 -11.872 1.00 88.62 71 ALA A N 1
ATOM 527 C CA . ALA A 1 71 ? -7.734 7.311 -12.167 1.00 88.62 71 ALA A CA 1
ATOM 528 C C . ALA A 1 71 ? -6.897 8.424 -11.518 1.00 88.62 71 ALA A C 1
ATOM 530 O O . ALA A 1 71 ? -6.797 9.516 -12.066 1.00 88.62 71 ALA A O 1
ATOM 531 N N . LEU A 1 72 ? -6.262 8.128 -10.382 1.00 88.88 72 LEU A N 1
ATOM 532 C CA . LEU A 1 72 ? -5.402 9.051 -9.634 1.00 88.88 72 LEU A CA 1
ATOM 533 C C . LEU A 1 72 ? -3.945 9.050 -10.112 1.00 88.88 72 LEU A C 1
ATOM 535 O O . LEU A 1 72 ? -3.077 9.664 -9.492 1.00 88.88 72 LEU A O 1
ATOM 539 N N . ARG A 1 73 ? -3.659 8.343 -11.208 1.00 77.25 73 ARG A N 1
ATOM 540 C CA . ARG A 1 73 ? -2.321 8.215 -11.780 1.00 77.25 73 ARG A CA 1
ATOM 541 C C . ARG A 1 73 ? -1.942 9.458 -12.594 1.00 77.25 73 ARG A C 1
ATOM 543 O O . ARG A 1 73 ? -1.701 9.363 -13.793 1.00 77.25 73 ARG A O 1
ATOM 550 N N . ASP A 1 74 ? -1.902 10.603 -11.927 1.00 70.50 74 ASP A N 1
ATOM 551 C CA . ASP A 1 74 ? -1.423 11.886 -12.452 1.00 70.50 74 ASP A CA 1
ATOM 552 C C . ASP A 1 74 ? -0.127 12.279 -11.728 1.00 70.50 74 ASP A C 1
ATOM 554 O O . ASP A 1 74 ? -0.037 13.305 -11.059 1.00 70.50 74 ASP A O 1
ATOM 558 N N . PHE A 1 75 ? 0.854 11.369 -11.740 1.00 67.31 75 PHE A N 1
ATOM 559 C CA . PHE A 1 75 ? 2.104 11.559 -11.008 1.00 67.31 75 PHE A CA 1
ATOM 560 C C . PHE A 1 75 ? 3.211 12.056 -11.932 1.00 67.31 75 PHE A C 1
ATOM 562 O O . PHE A 1 75 ? 3.547 11.404 -12.922 1.00 67.31 75 PHE A O 1
ATOM 569 N N . ASP A 1 76 ? 3.787 13.200 -11.566 1.00 67.00 76 ASP A N 1
ATOM 570 C CA . ASP A 1 76 ? 4.933 13.799 -12.238 1.00 67.00 76 ASP A CA 1
ATOM 571 C C . ASP A 1 76 ? 6.144 12.853 -12.174 1.00 67.00 76 ASP A C 1
ATOM 573 O O . ASP A 1 76 ? 6.577 12.424 -11.097 1.00 67.00 76 ASP A O 1
ATOM 577 N N . HIS A 1 77 ? 6.689 12.513 -13.343 1.00 63.41 77 HIS A N 1
ATOM 578 C CA . HIS A 1 77 ? 7.869 11.661 -13.459 1.00 63.41 77 HIS A CA 1
ATOM 579 C C . HIS A 1 77 ? 9.116 12.311 -12.835 1.00 63.41 77 HIS A C 1
ATOM 581 O O . HIS A 1 77 ? 10.031 11.584 -12.443 1.00 63.41 77 HIS A O 1
ATOM 587 N N . ASP A 1 78 ? 9.125 13.634 -12.646 1.00 61.84 78 ASP A N 1
ATOM 588 C CA . ASP A 1 78 ? 10.231 14.373 -12.027 1.00 61.84 78 ASP A CA 1
ATOM 589 C C . ASP A 1 78 ? 10.339 14.127 -10.505 1.00 61.84 78 ASP A C 1
ATOM 591 O O . ASP A 1 78 ? 11.363 14.419 -9.884 1.00 61.84 78 ASP A O 1
ATOM 595 N N . LEU A 1 79 ? 9.325 13.515 -9.876 1.00 63.25 79 LEU A N 1
ATOM 596 C CA . LEU A 1 79 ? 9.372 13.135 -8.456 1.00 63.25 79 LEU A CA 1
ATOM 597 C C . LEU A 1 79 ? 10.258 11.912 -8.178 1.00 63.25 79 LEU A C 1
ATOM 599 O O . LEU A 1 79 ? 10.562 11.630 -7.015 1.00 63.25 79 LEU A O 1
ATOM 603 N N . VAL A 1 80 ? 10.699 11.204 -9.223 1.00 61.38 80 VAL A N 1
ATOM 604 C CA . VAL A 1 80 ? 11.543 10.005 -9.112 1.00 61.38 80 VAL A CA 1
ATOM 605 C C . VAL A 1 80 ? 12.859 10.292 -8.375 1.00 61.38 80 VAL A C 1
ATOM 607 O O . VAL A 1 80 ? 13.335 9.430 -7.636 1.00 61.38 80 VAL A O 1
ATOM 610 N N . ASP A 1 81 ? 13.392 11.513 -8.484 1.00 65.81 81 ASP A N 1
ATOM 611 C CA . ASP A 1 81 ? 14.688 11.896 -7.905 1.00 65.81 81 ASP A CA 1
ATOM 612 C C . ASP A 1 81 ? 14.624 12.313 -6.423 1.00 65.81 81 ASP A C 1
ATOM 614 O O . ASP A 1 81 ? 15.654 12.387 -5.746 1.00 65.81 81 ASP A O 1
ATOM 618 N N . PHE A 1 82 ? 13.427 12.565 -5.882 1.00 73.00 82 PHE A N 1
ATOM 619 C CA . PHE A 1 82 ? 13.247 13.084 -4.517 1.00 73.00 82 PHE A CA 1
ATOM 620 C C . PHE A 1 82 ? 12.795 12.027 -3.507 1.00 73.00 82 PHE A C 1
ATOM 622 O O . PHE A 1 82 ? 12.735 12.296 -2.304 1.00 73.00 82 PHE A O 1
ATOM 629 N N . THR A 1 83 ? 12.498 10.813 -3.969 1.00 83.75 83 THR A N 1
ATOM 630 C CA . THR A 1 83 ? 12.076 9.699 -3.119 1.00 83.75 83 THR A CA 1
ATOM 631 C C . THR A 1 83 ? 12.923 8.453 -3.352 1.00 83.75 83 THR A C 1
ATOM 633 O O . THR A 1 83 ? 13.449 8.203 -4.428 1.00 83.75 83 THR A O 1
ATOM 636 N N . SER A 1 84 ? 13.032 7.624 -2.314 1.00 86.25 84 SER A N 1
ATOM 637 C CA . SER A 1 84 ? 13.688 6.317 -2.415 1.00 86.25 84 SER A CA 1
ATOM 638 C C . SER A 1 84 ? 12.793 5.233 -3.025 1.00 86.25 84 SER A C 1
ATOM 640 O O . SER A 1 84 ? 13.295 4.154 -3.329 1.00 86.25 84 SER A O 1
ATOM 642 N N . SER A 1 85 ? 11.487 5.480 -3.193 1.00 88.19 85 SER A N 1
ATOM 643 C CA . SER A 1 85 ? 10.526 4.466 -3.652 1.00 88.19 85 SER A CA 1
ATOM 644 C C . SER A 1 85 ? 10.855 3.864 -5.028 1.00 88.19 85 SER A C 1
ATOM 646 O O . SER A 1 85 ? 10.837 2.639 -5.130 1.00 88.19 85 SER A O 1
ATOM 648 N N . PRO A 1 86 ? 11.233 4.641 -6.065 1.00 90.19 86 PRO A N 1
ATOM 649 C CA . PRO A 1 86 ? 11.554 4.084 -7.383 1.00 90.19 86 PRO A CA 1
ATOM 650 C C . PRO A 1 86 ? 12.781 3.164 -7.394 1.00 90.19 86 PRO A C 1
ATOM 652 O O . PRO A 1 86 ? 12.905 2.329 -8.286 1.00 90.19 86 PRO A O 1
ATOM 655 N N . ALA A 1 87 ? 13.685 3.313 -6.419 1.00 91.81 87 ALA A N 1
ATOM 656 C CA . ALA A 1 87 ? 14.885 2.489 -6.272 1.00 91.81 87 ALA A CA 1
ATOM 657 C C . ALA A 1 87 ? 14.649 1.207 -5.450 1.00 91.81 87 ALA A C 1
ATOM 659 O O . ALA A 1 87 ? 15.531 0.350 -5.376 1.00 91.81 87 ALA A O 1
ATOM 660 N N . ARG A 1 88 ? 13.484 1.059 -4.806 1.00 94.44 88 ARG A N 1
ATOM 661 C CA . ARG A 1 88 ? 13.101 -0.187 -4.127 1.00 94.44 88 ARG A CA 1
ATOM 662 C C . ARG A 1 88 ? 12.662 -1.225 -5.151 1.00 94.44 88 ARG A C 1
ATOM 664 O O . ARG A 1 88 ? 12.241 -0.890 -6.255 1.00 94.44 88 ARG A O 1
ATOM 671 N N . SER A 1 89 ? 12.739 -2.497 -4.770 1.00 96.94 89 SER A N 1
ATOM 672 C CA . SER A 1 89 ? 12.252 -3.565 -5.635 1.00 96.94 89 SER A CA 1
ATOM 673 C C . SER A 1 89 ? 10.742 -3.443 -5.858 1.00 96.94 89 SER A C 1
ATOM 675 O O . SER A 1 89 ? 10.012 -3.010 -4.964 1.00 96.94 89 SER A O 1
ATOM 677 N N . TYR A 1 90 ? 10.245 -3.877 -7.015 1.00 97.62 90 TYR A N 1
ATOM 678 C CA . TYR A 1 90 ? 8.821 -3.863 -7.340 1.00 97.62 90 TYR A CA 1
ATOM 679 C C . TYR A 1 90 ? 7.995 -4.620 -6.302 1.00 97.62 90 TYR A C 1
ATOM 681 O O . TYR A 1 90 ? 6.886 -4.201 -5.982 1.00 97.62 90 TYR A O 1
ATOM 689 N N . GLN A 1 91 ? 8.544 -5.692 -5.720 1.00 97.81 91 GLN A N 1
ATOM 690 C CA . GLN A 1 91 ? 7.883 -6.400 -4.627 1.00 97.81 91 GLN A CA 1
ATOM 691 C C . GLN A 1 91 ? 7.700 -5.508 -3.396 1.00 97.81 91 GLN A C 1
ATOM 693 O O . GLN A 1 91 ? 6.632 -5.512 -2.787 1.00 97.81 91 GLN A O 1
ATOM 698 N N . GLN A 1 92 ? 8.729 -4.747 -3.022 1.00 97.75 92 GLN A N 1
ATOM 699 C CA . GLN A 1 92 ? 8.661 -3.845 -1.879 1.00 97.75 92 GLN A CA 1
ATOM 700 C C . GLN A 1 92 ? 7.706 -2.679 -2.157 1.00 97.75 92 GLN A C 1
ATOM 702 O O . GLN A 1 92 ? 6.827 -2.419 -1.341 1.00 97.75 92 GLN A O 1
ATOM 707 N N . THR A 1 93 ? 7.797 -2.048 -3.329 1.00 96.75 93 THR A N 1
ATOM 708 C CA . THR A 1 93 ? 6.897 -0.956 -3.736 1.00 96.75 93 THR A CA 1
ATOM 709 C C . THR A 1 93 ? 5.434 -1.411 -3.770 1.00 96.75 93 THR A C 1
ATOM 711 O O . THR A 1 93 ? 4.553 -0.684 -3.315 1.00 96.75 93 THR A O 1
ATOM 714 N N . PHE A 1 94 ? 5.162 -2.648 -4.203 1.00 97.88 94 PHE A N 1
ATOM 715 C CA . PHE A 1 94 ? 3.820 -3.234 -4.162 1.00 97.88 94 PHE A CA 1
ATOM 716 C C . PHE A 1 94 ? 3.280 -3.380 -2.729 1.00 97.88 94 PHE A C 1
ATOM 718 O O . PHE A 1 94 ? 2.105 -3.115 -2.473 1.00 97.88 94 PHE A O 1
ATOM 725 N N . LYS A 1 95 ? 4.131 -3.770 -1.771 1.00 98.56 95 LYS A N 1
ATOM 726 C CA . LYS A 1 95 ? 3.753 -3.864 -0.350 1.00 98.56 95 LYS A CA 1
ATOM 727 C C . LYS A 1 95 ? 3.568 -2.487 0.284 1.00 98.56 95 LYS A C 1
ATOM 729 O O . LYS A 1 95 ? 2.632 -2.306 1.059 1.00 98.56 95 LYS A O 1
ATOM 734 N N . ASP A 1 96 ? 4.407 -1.520 -0.076 1.00 98.19 96 ASP A N 1
ATOM 735 C CA . ASP A 1 96 ? 4.280 -0.126 0.362 1.00 98.19 96 ASP A CA 1
ATOM 736 C C . ASP A 1 96 ? 2.947 0.470 -0.134 1.00 98.19 96 ASP A C 1
ATOM 738 O O . ASP A 1 96 ? 2.212 1.094 0.634 1.00 98.19 96 ASP A O 1
ATOM 742 N N . MET A 1 97 ? 2.583 0.202 -1.395 1.00 97.94 97 MET A N 1
ATOM 743 C CA . MET A 1 97 ? 1.295 0.587 -1.984 1.00 97.94 97 MET A CA 1
ATOM 744 C C . MET A 1 97 ? 0.125 -0.040 -1.217 1.00 97.94 97 MET A C 1
ATOM 746 O O . MET A 1 97 ? -0.838 0.654 -0.898 1.00 97.94 97 MET A O 1
ATOM 750 N N . ALA A 1 98 ? 0.214 -1.333 -0.886 1.00 98.56 98 ALA A N 1
ATOM 751 C CA . ALA A 1 98 ? -0.810 -2.036 -0.114 1.00 98.56 98 ALA A CA 1
ATOM 752 C C . ALA A 1 98 ? -1.008 -1.437 1.288 1.00 98.56 98 ALA A C 1
ATOM 754 O O . ALA A 1 98 ? -2.145 -1.284 1.734 1.00 98.56 98 ALA A O 1
ATOM 755 N N . LEU A 1 99 ? 0.082 -1.065 1.970 1.00 98.81 99 LEU A N 1
ATOM 756 C CA . LEU A 1 99 ? 0.023 -0.381 3.263 1.00 98.81 99 LEU A CA 1
ATOM 757 C C . LEU A 1 99 ? -0.683 0.973 3.136 1.00 98.81 99 LEU A C 1
ATOM 759 O O . LEU A 1 99 ? -1.614 1.246 3.890 1.00 98.81 99 LEU A O 1
ATOM 763 N N . SER A 1 100 ? -0.279 1.790 2.162 1.00 98.56 100 SER A N 1
ATOM 764 C CA . SER A 1 100 ? -0.881 3.106 1.929 1.00 98.56 100 SER A CA 1
ATOM 765 C C . SER A 1 100 ? -2.374 3.003 1.600 1.00 98.56 100 SER A C 1
ATOM 767 O O . SER A 1 100 ? -3.196 3.712 2.174 1.00 98.56 100 SER A O 1
ATOM 769 N N . PHE A 1 101 ? -2.750 2.045 0.752 1.00 98.62 101 PHE A N 1
ATOM 770 C CA . PHE A 1 101 ? -4.147 1.770 0.423 1.00 98.62 101 PHE A CA 1
ATOM 771 C C . PHE A 1 101 ? -4.950 1.225 1.620 1.00 98.62 101 PHE A C 1
ATOM 773 O O . PHE A 1 101 ? -6.127 1.541 1.784 1.00 98.62 101 PHE A O 1
ATOM 780 N N . CYS A 1 102 ? -4.332 0.437 2.504 1.00 98.75 102 CYS A N 1
ATOM 781 C CA . CYS A 1 102 ? -4.980 0.025 3.748 1.00 98.75 102 CYS A CA 1
ATOM 782 C C . CYS A 1 102 ? -5.297 1.223 4.645 1.00 98.75 102 CYS A C 1
ATOM 784 O O . CYS A 1 102 ? -6.393 1.294 5.201 1.00 98.75 102 CYS A O 1
ATOM 786 N N . LEU A 1 103 ? -4.368 2.177 4.758 1.00 98.62 103 LEU A N 1
ATOM 787 C CA . LEU A 1 103 ? -4.571 3.393 5.545 1.00 98.62 103 LEU A CA 1
ATOM 788 C C . LEU A 1 103 ? -5.701 4.258 4.972 1.00 98.62 103 LEU A C 1
ATOM 790 O O . LEU A 1 103 ? -6.529 4.738 5.747 1.00 98.62 103 LEU A O 1
ATOM 794 N N . SER A 1 104 ? -5.809 4.379 3.646 1.00 98.06 104 SER A N 1
ATOM 795 C CA . SER A 1 104 ? -6.893 5.155 3.029 1.00 98.06 104 SER A CA 1
ATOM 796 C C . SER A 1 104 ? -8.271 4.547 3.294 1.00 98.06 104 SER A C 1
ATOM 798 O O . SER A 1 104 ? -9.224 5.273 3.580 1.00 98.06 104 SER A O 1
ATOM 800 N N . GLN A 1 105 ? -8.384 3.214 3.303 1.00 97.88 105 GLN A N 1
ATOM 801 C CA . GLN A 1 105 ? -9.617 2.531 3.705 1.00 97.88 105 GLN A CA 1
ATOM 802 C C . GLN A 1 105 ? -9.877 2.622 5.215 1.00 97.88 105 GLN A C 1
ATOM 804 O O . GLN A 1 105 ? -11.004 2.892 5.637 1.00 97.88 105 GLN A O 1
ATOM 809 N N . ALA A 1 106 ? -8.848 2.435 6.044 1.00 96.81 106 ALA A N 1
ATOM 810 C CA . ALA A 1 106 ? -8.939 2.508 7.502 1.00 96.81 106 ALA A CA 1
ATOM 811 C C . ALA A 1 106 ? -9.436 3.873 7.997 1.00 96.81 106 ALA A C 1
ATOM 813 O O . ALA A 1 106 ? -10.241 3.940 8.927 1.00 96.81 106 ALA A O 1
ATOM 814 N N . TYR A 1 107 ? -8.958 4.945 7.366 1.00 95.69 107 TYR A N 1
ATOM 815 C CA . TYR A 1 107 ? -9.202 6.327 7.767 1.00 95.69 107 TYR A CA 1
ATOM 816 C C . TYR A 1 107 ? -10.079 7.090 6.767 1.00 95.69 107 TYR A C 1
ATOM 818 O O . TYR A 1 107 ? -10.082 8.315 6.773 1.00 95.69 107 TYR A O 1
ATOM 826 N N . HIS A 1 108 ? -10.896 6.390 5.968 1.00 94.81 108 HIS A N 1
ATOM 827 C CA . HIS A 1 108 ? -11.732 6.987 4.912 1.00 94.81 108 HIS A CA 1
ATOM 828 C C . HIS A 1 108 ? -12.675 8.115 5.372 1.00 94.81 108 HIS A C 1
ATOM 830 O O . HIS A 1 108 ? -13.161 8.888 4.552 1.00 94.81 108 HIS A O 1
ATOM 836 N N . ARG A 1 109 ? -12.965 8.206 6.676 1.00 92.94 109 ARG A N 1
ATOM 837 C CA . ARG A 1 109 ? -13.818 9.251 7.269 1.00 92.94 109 ARG A CA 1
ATOM 838 C C . ARG A 1 109 ? -13.075 10.545 7.600 1.00 92.94 109 ARG A C 1
ATOM 840 O O . ARG A 1 109 ? -13.728 11.536 7.904 1.00 92.94 109 ARG A O 1
ATOM 847 N N . VAL A 1 110 ? -11.744 10.530 7.573 1.00 93.50 110 VAL A N 1
ATOM 848 C CA . VAL A 1 110 ? -10.894 11.710 7.745 1.00 93.50 110 VAL A CA 1
ATOM 849 C C . VAL A 1 110 ? -10.335 12.051 6.370 1.00 93.50 110 VAL A C 1
ATOM 851 O O . VAL A 1 110 ? -9.386 11.418 5.920 1.00 93.50 110 VAL A O 1
ATOM 854 N N . GLU A 1 111 ? -10.966 13.005 5.685 1.00 92.88 111 GLU A N 1
ATOM 855 C CA . GLU A 1 111 ? -10.719 13.299 4.265 1.00 92.88 111 GLU A CA 1
ATOM 856 C C . GLU A 1 111 ? -9.241 13.555 3.951 1.00 92.88 111 GLU A C 1
ATOM 858 O O . GLU A 1 111 ? -8.701 12.894 3.073 1.00 92.88 111 GLU A O 1
ATOM 863 N N . GLU A 1 112 ? -8.568 14.397 4.740 1.00 95.31 112 GLU A N 1
ATOM 864 C CA . GLU A 1 112 ? -7.137 14.693 4.584 1.00 95.31 112 GLU A CA 1
ATOM 865 C C . GLU A 1 112 ? -6.268 13.426 4.642 1.00 95.31 112 GLU A C 1
ATOM 867 O O . GLU A 1 112 ? -5.403 13.221 3.796 1.00 95.31 112 GLU A O 1
ATOM 872 N N . VAL A 1 113 ? -6.540 12.526 5.595 1.00 95.94 113 VAL A N 1
ATOM 873 C CA . VAL A 1 113 ? -5.787 11.269 5.740 1.00 95.94 113 VAL A CA 1
ATOM 874 C C . VAL A 1 113 ? -6.119 10.308 4.603 1.00 95.94 113 VAL A C 1
ATOM 876 O O . VAL A 1 113 ? -5.225 9.662 4.056 1.00 95.94 113 VAL A O 1
ATOM 879 N N . LYS A 1 114 ? -7.402 10.196 4.243 1.00 95.94 114 LYS A N 1
ATOM 880 C CA . LYS A 1 114 ? -7.874 9.352 3.141 1.00 95.94 114 LYS A CA 1
ATOM 881 C C . LYS A 1 114 ? -7.210 9.768 1.831 1.00 95.94 114 LYS A C 1
ATOM 883 O O . LYS A 1 114 ? -6.670 8.904 1.148 1.00 95.94 114 LYS A O 1
ATOM 888 N N . ASP A 1 115 ? -7.235 11.054 1.501 1.00 94.00 115 ASP A N 1
ATOM 889 C CA . ASP A 1 115 ? -6.690 11.566 0.248 1.00 94.00 115 ASP A CA 1
ATOM 890 C C . ASP A 1 115 ? -5.165 11.438 0.220 1.00 94.00 115 ASP A C 1
ATOM 892 O O . ASP A 1 115 ? -4.642 10.835 -0.714 1.00 94.00 115 ASP A O 1
ATOM 896 N N . ASP A 1 116 ? -4.447 11.883 1.257 1.00 96.19 116 ASP A N 1
ATOM 897 C CA . ASP A 1 116 ? -2.977 11.796 1.310 1.00 96.19 116 ASP A CA 1
ATOM 898 C C . ASP A 1 116 ? -2.472 10.352 1.131 1.00 96.19 116 ASP A C 1
ATOM 900 O O . ASP A 1 116 ? -1.594 10.058 0.311 1.00 96.19 116 ASP A O 1
ATOM 904 N N . THR A 1 117 ? -3.098 9.402 1.829 1.00 97.62 117 THR A N 1
ATOM 905 C CA . THR A 1 117 ? -2.723 7.984 1.740 1.00 97.62 117 THR A CA 1
ATOM 906 C C . THR A 1 117 ? -3.183 7.323 0.437 1.00 97.62 117 THR A C 1
ATOM 908 O O . THR A 1 117 ? -2.509 6.413 -0.059 1.00 97.62 117 THR A O 1
ATOM 911 N N . LEU A 1 118 ? -4.283 7.775 -0.172 1.00 95.81 118 LEU A N 1
ATOM 912 C CA . LEU A 1 118 ? -4.738 7.271 -1.468 1.00 95.81 118 LEU A CA 1
ATOM 913 C C . LEU A 1 118 ? -3.866 7.793 -2.620 1.00 95.81 118 LEU A C 1
ATOM 915 O O . LEU A 1 118 ? -3.452 7.000 -3.467 1.00 95.81 118 LEU A O 1
ATOM 919 N N . TYR A 1 119 ? -3.508 9.080 -2.618 1.00 93.94 119 TYR A N 1
ATOM 920 C CA . TYR A 1 119 ? -2.549 9.650 -3.570 1.00 93.94 119 TYR A CA 1
ATOM 921 C C . TYR A 1 119 ? -1.158 9.032 -3.400 1.00 93.94 119 TYR A C 1
ATOM 923 O O . TYR A 1 119 ? -0.511 8.706 -4.395 1.00 93.94 119 TYR A O 1
ATOM 931 N N . THR A 1 120 ? -0.725 8.757 -2.166 1.00 94.88 120 THR A N 1
ATOM 932 C CA . THR A 1 120 ? 0.513 8.000 -1.912 1.00 94.88 120 THR A CA 1
ATOM 933 C C . THR A 1 120 ? 0.447 6.588 -2.512 1.00 94.88 120 THR A C 1
ATOM 935 O O . THR A 1 120 ? 1.406 6.134 -3.140 1.00 94.88 120 THR A O 1
ATOM 938 N N . ALA A 1 121 ? -0.689 5.890 -2.398 1.00 96.69 121 ALA A N 1
ATOM 939 C CA . ALA A 1 121 ? -0.873 4.584 -3.035 1.00 96.69 121 ALA A CA 1
ATOM 940 C C . ALA A 1 121 ? -0.838 4.681 -4.574 1.00 96.69 121 ALA A C 1
ATOM 942 O O . ALA A 1 121 ? -0.229 3.830 -5.223 1.00 96.69 121 ALA A O 1
ATOM 943 N N . ALA A 1 122 ? -1.428 5.725 -5.162 1.00 93.94 122 ALA A N 1
ATOM 944 C CA . ALA A 1 122 ? -1.412 5.964 -6.608 1.00 93.94 122 ALA A CA 1
ATOM 945 C C . ALA A 1 122 ? -0.001 6.302 -7.137 1.00 93.94 122 ALA A C 1
ATOM 947 O O . ALA A 1 122 ? 0.408 5.819 -8.199 1.00 93.94 122 ALA A O 1
ATOM 948 N N . ALA A 1 123 ? 0.791 7.049 -6.362 1.00 91.69 123 ALA A N 1
ATOM 949 C CA . ALA A 1 123 ? 2.205 7.291 -6.647 1.00 91.69 123 ALA A CA 1
ATOM 950 C C . ALA A 1 123 ? 2.984 5.971 -6.734 1.00 91.69 123 ALA A C 1
ATOM 952 O O . ALA A 1 123 ? 3.659 5.681 -7.720 1.00 91.69 123 ALA A O 1
ATOM 953 N N . LEU A 1 124 ? 2.827 5.117 -5.719 1.00 94.25 124 LEU A N 1
ATOM 954 C CA . LEU A 1 124 ? 3.502 3.822 -5.648 1.00 94.25 124 LEU A CA 1
ATOM 955 C C . LEU A 1 124 ? 3.005 2.854 -6.728 1.00 94.25 124 LEU A C 1
ATOM 957 O O . LEU A 1 124 ? 3.806 2.089 -7.266 1.00 94.25 124 LEU A O 1
ATOM 961 N N . HIS A 1 125 ? 1.722 2.916 -7.098 1.00 94.00 125 HIS A N 1
ATOM 962 C CA . HIS A 1 125 ? 1.177 2.202 -8.255 1.00 94.00 125 HIS A CA 1
ATOM 963 C C . HIS A 1 125 ? 1.927 2.565 -9.546 1.00 94.00 125 HIS A C 1
ATOM 965 O O . HIS A 1 125 ? 2.230 1.670 -10.332 1.00 94.00 125 HIS A O 1
ATOM 971 N N . SER A 1 126 ? 2.303 3.836 -9.726 1.00 90.31 126 SER A N 1
ATOM 972 C CA . SER A 1 126 ? 3.044 4.318 -10.906 1.00 90.31 126 SER A CA 1
ATOM 973 C C . SER A 1 126 ? 4.465 3.754 -11.016 1.00 90.31 126 SER A C 1
ATOM 975 O O . SER A 1 126 ? 4.974 3.592 -12.122 1.00 90.31 126 SER A O 1
ATOM 977 N N . TRP A 1 127 ? 5.098 3.419 -9.888 1.00 90.44 127 TRP A N 1
ATOM 978 C CA . TRP A 1 127 ? 6.445 2.828 -9.842 1.00 90.44 127 TRP A CA 1
ATOM 979 C C . TRP A 1 127 ? 6.446 1.322 -9.570 1.00 90.44 127 TRP A C 1
ATOM 981 O O . TRP A 1 127 ? 7.500 0.727 -9.340 1.00 90.44 127 TRP A O 1
ATOM 991 N N . SER A 1 128 ? 5.274 0.694 -9.565 1.00 91.50 128 SER A N 1
ATOM 992 C CA . SER A 1 128 ? 5.127 -0.745 -9.380 1.00 91.50 128 SER A CA 1
ATOM 993 C C . SER A 1 128 ? 4.946 -1.447 -10.723 1.00 91.50 128 SER A C 1
ATOM 995 O O . SER A 1 128 ? 4.432 -0.877 -11.682 1.00 91.50 128 SER A O 1
ATOM 997 N N . ARG A 1 129 ? 5.322 -2.726 -10.782 1.00 94.81 129 ARG A N 1
ATOM 998 C CA . ARG A 1 129 ? 5.165 -3.564 -11.975 1.00 94.81 129 ARG A CA 1
ATOM 999 C C . ARG A 1 129 ? 4.474 -4.869 -11.595 1.00 94.81 129 ARG A C 1
ATOM 1001 O O . ARG A 1 129 ? 5.088 -5.748 -10.999 1.00 94.81 129 ARG A O 1
ATOM 1008 N N . TYR A 1 130 ? 3.181 -4.979 -11.878 1.00 97.06 130 TYR A N 1
ATOM 1009 C CA . TYR A 1 130 ? 2.361 -6.126 -11.485 1.00 97.06 130 TYR A CA 1
ATOM 1010 C C . TYR A 1 130 ? 1.155 -6.307 -12.410 1.00 97.06 130 TYR A C 1
ATOM 1012 O O . TYR A 1 130 ? 0.750 -5.371 -13.100 1.00 97.06 130 TYR A O 1
ATOM 1020 N N . GLU A 1 131 ? 0.563 -7.498 -12.388 1.00 97.44 131 GLU A N 1
ATOM 1021 C CA . GLU A 1 131 ? -0.668 -7.816 -13.115 1.00 97.44 131 GLU A CA 1
ATOM 1022 C C . GLU A 1 131 ? -1.876 -7.142 -12.442 1.00 97.44 131 GLU A C 1
ATOM 1024 O O . GLU A 1 131 ? -2.435 -7.642 -11.462 1.00 97.44 131 GLU A O 1
ATOM 1029 N N . TYR A 1 132 ? -2.256 -5.961 -12.939 1.00 95.38 132 TYR A N 1
ATOM 1030 C CA . TYR A 1 132 ? -3.289 -5.118 -12.326 1.00 95.38 132 TYR A CA 1
ATOM 1031 C C . TYR A 1 132 ? -4.647 -5.817 -12.205 1.00 95.38 132 TYR A C 1
ATOM 1033 O O . TYR A 1 132 ? -5.244 -5.811 -11.125 1.00 95.38 132 TYR A O 1
ATOM 1041 N N . ASP A 1 133 ? -5.104 -6.458 -13.283 1.00 95.38 133 ASP A N 1
ATOM 1042 C CA . ASP A 1 133 ? -6.401 -7.141 -13.308 1.00 95.38 133 ASP A CA 1
ATOM 1043 C C . ASP A 1 133 ? -6.459 -8.305 -12.307 1.00 95.38 133 ASP A C 1
ATOM 1045 O O . ASP A 1 133 ? -7.511 -8.567 -11.725 1.00 95.38 133 ASP A O 1
ATOM 1049 N N . GLU A 1 134 ? -5.327 -8.962 -12.038 1.00 95.19 134 GLU A N 1
ATOM 1050 C CA . GLU A 1 134 ? -5.248 -10.020 -11.027 1.00 95.19 134 GLU A CA 1
ATOM 1051 C C . GLU A 1 134 ? -5.182 -9.474 -9.596 1.00 95.19 134 GLU A C 1
ATOM 1053 O O . GLU A 1 134 ? -5.707 -10.093 -8.665 1.00 95.19 134 GLU A O 1
ATOM 1058 N N . ALA A 1 135 ? -4.521 -8.332 -9.402 1.00 96.50 135 ALA A N 1
ATOM 1059 C CA . ALA A 1 135 ? -4.272 -7.765 -8.083 1.00 96.50 135 ALA A CA 1
ATOM 1060 C C . ALA A 1 135 ? -5.467 -6.982 -7.526 1.00 96.50 135 ALA A C 1
ATOM 1062 O O . ALA A 1 135 ? -5.680 -7.003 -6.315 1.00 96.50 135 ALA A O 1
ATOM 1063 N N . LYS A 1 136 ? -6.248 -6.303 -8.375 1.00 96.06 136 LYS A N 1
ATOM 1064 C CA . LYS A 1 136 ? -7.266 -5.322 -7.961 1.00 96.06 136 LYS A CA 1
ATOM 1065 C C . LYS A 1 136 ? -8.267 -5.859 -6.933 1.00 96.06 136 LYS A C 1
ATOM 1067 O O . LYS A 1 136 ? -8.430 -5.285 -5.852 1.00 96.06 136 LYS A O 1
ATOM 1072 N N . ASP A 1 137 ? -8.907 -6.981 -7.249 1.00 96.38 137 ASP A N 1
ATOM 1073 C CA . ASP A 1 137 ? -9.928 -7.563 -6.374 1.00 96.38 137 ASP A CA 1
ATOM 1074 C C . ASP A 1 137 ? -9.283 -8.284 -5.180 1.00 96.38 137 ASP A C 1
ATOM 1076 O O . ASP A 1 137 ? -9.757 -8.160 -4.049 1.00 96.38 137 ASP A O 1
ATOM 1080 N N . LYS A 1 138 ? -8.148 -8.969 -5.401 1.00 97.94 138 LYS A N 1
ATOM 1081 C CA . LYS A 1 138 ? -7.396 -9.665 -4.342 1.00 97.94 138 LYS A CA 1
ATOM 1082 C C . LYS A 1 138 ? -6.889 -8.699 -3.268 1.00 97.94 138 LYS A C 1
ATOM 1084 O O . LYS A 1 138 ? -7.000 -8.999 -2.083 1.00 97.94 138 LYS A O 1
ATOM 1089 N N . MET A 1 139 ? -6.358 -7.543 -3.666 1.00 98.19 139 MET A N 1
ATOM 1090 C CA . MET A 1 139 ? -5.875 -6.511 -2.748 1.00 98.19 139 MET A CA 1
ATOM 1091 C C . MET A 1 139 ? -7.026 -5.903 -1.947 1.00 98.19 139 MET A C 1
ATOM 1093 O O . MET A 1 139 ? -6.937 -5.801 -0.726 1.00 98.19 139 MET A O 1
ATOM 1097 N N . THR A 1 140 ? -8.123 -5.543 -2.624 1.00 97.50 140 THR A N 1
ATOM 1098 C CA . THR A 1 140 ? -9.323 -4.993 -1.974 1.00 97.50 140 THR A CA 1
ATOM 1099 C C . THR A 1 140 ? -9.858 -5.952 -0.912 1.00 97.50 140 THR A C 1
ATOM 1101 O O . THR A 1 140 ? -10.100 -5.548 0.227 1.00 97.50 140 THR A O 1
ATOM 1104 N N . HIS A 1 141 ? -9.977 -7.237 -1.259 1.00 97.94 141 HIS A N 1
ATOM 1105 C CA . HIS A 1 141 ? -10.409 -8.279 -0.332 1.00 97.94 141 HIS A CA 1
ATOM 1106 C C . HIS A 1 141 ? -9.453 -8.422 0.855 1.00 97.94 141 HIS A C 1
ATOM 1108 O O . HIS A 1 141 ? -9.889 -8.390 2.003 1.00 97.94 141 HIS A O 1
ATOM 1114 N N . LEU A 1 142 ? -8.148 -8.526 0.589 1.00 98.62 142 LEU A N 1
ATOM 1115 C CA . LEU A 1 142 ? -7.138 -8.732 1.622 1.00 98.62 142 LEU A CA 1
ATOM 1116 C C . LEU A 1 142 ? -7.108 -7.584 2.645 1.00 98.62 142 LEU A C 1
ATOM 1118 O O . LEU A 1 142 ? -7.047 -7.830 3.850 1.00 98.62 142 LEU A O 1
ATOM 1122 N N . VAL A 1 143 ? -7.196 -6.331 2.189 1.00 98.56 143 VAL A N 1
ATOM 1123 C CA . VAL A 1 143 ? -7.295 -5.170 3.089 1.00 98.56 143 VAL A CA 1
ATOM 1124 C C . VAL A 1 143 ? -8.558 -5.251 3.944 1.00 98.56 143 VAL A C 1
ATOM 1126 O O . 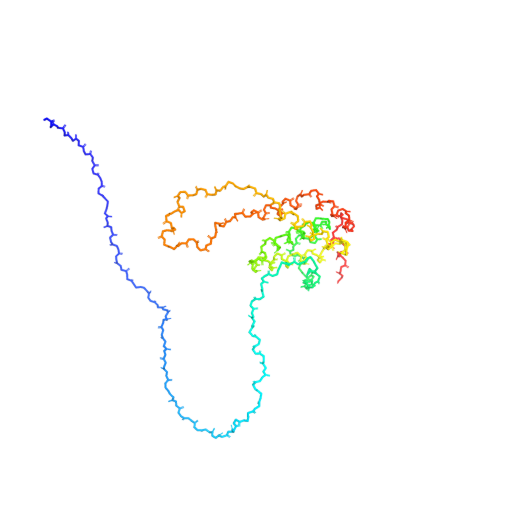VAL A 1 143 ? -8.481 -5.084 5.163 1.00 98.56 143 VAL A O 1
ATOM 1129 N N . SER A 1 144 ? -9.707 -5.550 3.332 1.00 97.88 144 SER A N 1
ATOM 1130 C CA . SER A 1 144 ? -10.979 -5.673 4.050 1.00 97.88 144 SER A CA 1
ATOM 1131 C C . SER A 1 144 ? -10.918 -6.748 5.142 1.00 97.88 144 SER A C 1
ATOM 1133 O O . SER A 1 144 ? -11.331 -6.497 6.276 1.00 97.88 144 SER A O 1
ATOM 1135 N N . GLU A 1 145 ? -10.317 -7.906 4.848 1.00 98.19 145 GLU A N 1
ATOM 1136 C CA . GLU A 1 145 ? -10.119 -8.979 5.826 1.00 98.19 145 GLU A CA 1
ATOM 1137 C C . GLU A 1 145 ? -9.290 -8.522 7.026 1.00 98.19 145 GLU A C 1
ATOM 1139 O O . GLU A 1 145 ? -9.654 -8.806 8.167 1.00 98.19 145 GLU A O 1
ATOM 1144 N N . TYR A 1 146 ? -8.191 -7.800 6.795 1.00 98.19 146 TYR A N 1
ATOM 1145 C CA . TYR A 1 146 ? -7.350 -7.293 7.879 1.00 98.19 146 TYR A CA 1
ATOM 1146 C C . TYR A 1 146 ? -8.046 -6.219 8.714 1.00 98.19 146 TYR A C 1
ATOM 1148 O O . TYR A 1 146 ? -7.958 -6.263 9.942 1.00 98.19 146 TYR A O 1
ATOM 1156 N N . LEU A 1 147 ? -8.779 -5.299 8.083 1.00 97.19 147 LEU A N 1
ATOM 1157 C CA . LEU A 1 147 ? -9.525 -4.255 8.792 1.00 97.19 147 LEU A CA 1
ATOM 1158 C C . LEU A 1 147 ? -10.673 -4.827 9.639 1.00 97.19 147 LEU A C 1
ATOM 1160 O O . LEU A 1 147 ? -10.950 -4.309 10.726 1.00 97.19 147 LEU A O 1
ATOM 1164 N N . ALA A 1 148 ? -11.276 -5.936 9.203 1.00 96.38 148 ALA A N 1
ATOM 1165 C CA . ALA A 1 148 ? -12.338 -6.635 9.924 1.00 96.38 148 ALA A CA 1
ATOM 1166 C C . ALA A 1 148 ? -11.845 -7.497 11.105 1.00 96.38 148 ALA A C 1
ATOM 1168 O O . ALA A 1 148 ? -12.663 -7.975 11.895 1.00 96.38 148 ALA A O 1
ATOM 1169 N N . LYS A 1 149 ? -10.529 -7.719 11.258 1.00 95.38 149 LYS A N 1
ATOM 1170 C CA . LYS A 1 149 ? -10.001 -8.551 12.349 1.00 95.38 149 LYS A CA 1
ATOM 1171 C C . LYS A 1 149 ? -10.349 -7.952 13.723 1.00 95.38 149 LYS A C 1
ATOM 1173 O O . LYS A 1 149 ? -10.171 -6.749 13.938 1.00 95.38 149 LYS A O 1
ATOM 1178 N N . PRO A 1 150 ? -10.780 -8.774 14.695 1.00 91.81 150 PRO A N 1
ATOM 1179 C CA . PRO A 1 150 ? -11.082 -8.299 16.038 1.00 91.81 150 PRO A CA 1
ATOM 1180 C C . PRO A 1 150 ? -9.788 -8.107 16.841 1.00 91.81 150 PRO A C 1
ATOM 1182 O O . PRO A 1 150 ? -9.223 -9.070 17.361 1.00 91.81 150 PRO A O 1
ATOM 1185 N N . TYR A 1 151 ? -9.325 -6.863 16.965 1.00 89.69 151 TYR A N 1
ATOM 1186 C CA . TYR A 1 151 ? -8.194 -6.515 17.829 1.00 89.69 151 TYR A CA 1
ATOM 1187 C C . TYR A 1 151 ? -8.728 -6.102 19.192 1.00 89.69 151 TYR A C 1
ATOM 1189 O O . TYR A 1 151 ? -9.551 -5.196 19.306 1.00 89.69 151 TYR A O 1
ATOM 1197 N N . ARG A 1 152 ? -8.275 -6.792 20.238 1.00 83.50 152 ARG A N 1
ATOM 1198 C CA . ARG A 1 152 ? -8.651 -6.462 21.611 1.00 83.50 152 ARG A CA 1
ATOM 1199 C C . ARG A 1 152 ? -7.675 -5.431 22.156 1.00 83.50 152 ARG A C 1
ATOM 1201 O O . ARG A 1 152 ? -6.467 -5.626 22.076 1.00 83.50 152 ARG A O 1
ATOM 1208 N N . HIS A 1 153 ? -8.218 -4.379 22.743 1.00 77.25 153 HIS A N 1
ATOM 1209 C CA . HIS A 1 153 ? -7.509 -3.478 23.636 1.00 77.25 153 HIS A CA 1
ATOM 1210 C C . HIS A 1 153 ? -8.189 -3.552 25.003 1.00 77.25 153 HIS A C 1
ATOM 1212 O O . HIS A 1 153 ? -9.391 -3.818 25.081 1.00 77.25 153 HIS A O 1
ATOM 1218 N N . GLU A 1 154 ? -7.419 -3.368 26.073 1.00 71.94 154 GLU A N 1
ATOM 1219 C CA . GLU A 1 154 ? -8.017 -3.167 27.391 1.00 71.94 154 GLU A CA 1
ATOM 1220 C C . GLU A 1 154 ? -8.861 -1.884 27.320 1.00 71.94 154 GLU A C 1
ATOM 1222 O O . GLU A 1 154 ? -8.382 -0.894 26.751 1.00 71.94 154 GLU A O 1
ATOM 1227 N N . PRO A 1 155 ? -10.109 -1.876 27.821 1.00 66.00 155 PRO A N 1
ATOM 1228 C CA . PRO A 1 155 ? -10.872 -0.644 27.922 1.00 66.00 155 PRO A CA 1
ATOM 1229 C C . PRO A 1 155 ? -10.043 0.401 28.667 1.00 66.00 155 PRO A C 1
ATOM 1231 O O . PRO A 1 155 ? -9.439 0.115 29.700 1.00 66.00 155 PRO A O 1
ATOM 1234 N N . VAL A 1 156 ? -10.005 1.619 28.131 1.00 62.88 156 VAL A N 1
ATOM 1235 C CA . VAL A 1 156 ? -9.370 2.748 28.809 1.00 62.88 156 VAL A CA 1
ATOM 1236 C C . VAL A 1 156 ? -10.224 3.068 30.038 1.00 62.88 156 VAL A C 1
ATOM 1238 O O . VAL A 1 156 ? -11.232 3.760 29.941 1.00 62.88 156 VAL A O 1
ATOM 1241 N N . THR A 1 157 ? -9.874 2.499 31.191 1.00 55.53 157 THR A N 1
ATOM 1242 C CA . THR A 1 157 ? -10.494 2.823 32.480 1.00 55.53 157 THR A CA 1
ATOM 1243 C C . THR A 1 157 ? -9.814 4.067 33.022 1.00 55.53 157 THR A C 1
ATOM 1245 O O . THR A 1 157 ? -8.920 3.982 33.864 1.00 55.53 157 THR A O 1
ATOM 1248 N N . ASP A 1 158 ? -10.164 5.222 32.475 1.00 53.59 158 ASP A N 1
ATOM 1249 C CA . ASP A 1 158 ? -9.666 6.472 33.015 1.00 53.59 158 ASP A CA 1
ATOM 1250 C C . ASP A 1 158 ? -10.627 6.962 34.102 1.00 53.59 158 ASP A C 1
ATOM 1252 O O . ASP A 1 158 ? -11.706 7.476 33.811 1.00 53.59 158 ASP A O 1
ATOM 1256 N N . GLU A 1 159 ? -10.242 6.798 35.372 1.00 54.69 159 GLU A N 1
ATOM 1257 C CA . GLU A 1 159 ? -10.946 7.434 36.496 1.00 54.69 159 GLU A CA 1
ATOM 1258 C C . GLU A 1 159 ? -10.937 8.974 36.370 1.00 54.69 159 GLU A C 1
ATOM 1260 O O . GLU A 1 159 ? -11.754 9.635 37.004 1.00 54.69 159 GLU A O 1
ATOM 1265 N N . THR A 1 160 ? -10.077 9.550 35.512 1.00 49.31 160 THR A N 1
ATOM 1266 C CA . THR A 1 160 ? -10.020 10.995 35.227 1.00 49.31 160 THR A CA 1
ATOM 1267 C C . THR A 1 160 ? -10.823 11.435 33.995 1.00 49.31 160 THR A C 1
ATOM 1269 O O . THR A 1 160 ? -11.062 12.631 33.830 1.00 49.31 160 THR A O 1
ATOM 1272 N N . ALA A 1 161 ? -11.345 10.508 33.176 1.00 52.78 161 ALA A N 1
ATOM 1273 C CA . ALA A 1 161 ? -12.275 10.857 32.090 1.00 52.78 161 ALA A CA 1
ATOM 1274 C C . ALA A 1 161 ? -13.660 11.287 32.613 1.00 52.78 161 ALA A C 1
ATOM 1276 O O . ALA A 1 161 ? -14.377 12.015 31.931 1.00 52.78 161 ALA A O 1
ATOM 1277 N N . LEU A 1 162 ? -13.999 10.911 33.851 1.00 52.06 162 LEU A N 1
ATOM 1278 C CA . LEU A 1 162 ? -15.241 11.297 34.529 1.00 52.06 162 LEU A CA 1
ATOM 1279 C C . LEU A 1 162 ? -15.283 12.769 34.964 1.00 52.06 162 LEU A C 1
ATOM 1281 O O . LEU A 1 162 ? -16.369 13.294 35.187 1.00 52.06 162 LEU A O 1
ATOM 1285 N N . GLU A 1 163 ? -14.146 13.465 35.072 1.00 47.78 163 GLU A N 1
ATOM 1286 C CA . GLU A 1 163 ? -14.146 14.857 35.552 1.00 47.78 163 GLU A CA 1
ATOM 1287 C C . GLU A 1 163 ? -14.564 15.874 34.472 1.00 47.78 163 GLU A C 1
ATOM 1289 O O . GLU A 1 163 ? -14.910 17.006 34.806 1.00 47.78 163 GLU A O 1
ATOM 1294 N N . ASN A 1 164 ? -14.606 15.475 33.194 1.00 49.47 164 ASN A N 1
ATOM 1295 C CA . ASN A 1 164 ? -15.000 16.352 32.081 1.00 49.47 164 ASN A CA 1
ATOM 1296 C C . ASN A 1 164 ? -16.363 15.993 31.446 1.00 49.47 164 ASN A C 1
ATOM 1298 O O . ASN A 1 164 ? -16.786 16.679 30.520 1.00 49.47 164 ASN A O 1
ATOM 1302 N N . GLU A 1 165 ? -17.059 14.959 31.937 1.00 50.78 165 GLU A N 1
ATOM 1303 C CA . GLU A 1 165 ? -18.324 14.445 31.368 1.00 50.78 165 GLU A CA 1
ATOM 1304 C C . GLU A 1 165 ? -19.591 14.821 32.167 1.00 50.78 165 GLU A C 1
ATOM 1306 O O . GLU A 1 165 ? -20.689 14.387 31.826 1.00 50.78 165 GLU A O 1
ATOM 1311 N N . GLU A 1 166 ? -19.507 15.649 33.215 1.00 48.94 166 GLU A N 1
ATOM 1312 C CA . GLU A 1 166 ? -20.702 16.038 33.995 1.00 48.94 166 GLU A CA 1
ATOM 1313 C C . GLU A 1 166 ? -21.495 17.221 33.389 1.00 48.94 166 GLU A C 1
ATOM 1315 O O . GLU A 1 166 ? -22.400 17.783 34.009 1.00 48.94 166 GLU A O 1
ATOM 1320 N N . LEU A 1 167 ? -21.206 17.594 32.140 1.00 50.59 167 LEU A N 1
ATOM 1321 C CA . LEU A 1 167 ? -21.968 18.582 31.375 1.00 50.59 167 LEU A CA 1
ATOM 1322 C C . LEU A 1 167 ? -22.211 18.043 29.960 1.00 50.59 167 LEU A C 1
ATOM 1324 O O . LEU A 1 167 ? -21.438 18.317 29.057 1.00 50.59 167 LEU A O 1
ATOM 1328 N N . GLU A 1 168 ? -23.319 17.311 29.817 1.00 42.47 168 GLU A N 1
ATOM 1329 C CA . GLU A 1 168 ? -23.940 16.752 28.599 1.00 42.47 168 GLU A CA 1
ATOM 1330 C C . GLU A 1 168 ? -23.890 15.220 28.523 1.00 42.47 168 GLU A C 1
ATOM 1332 O O . GLU A 1 168 ? -22.845 14.585 28.579 1.00 42.47 168 GLU A O 1
ATOM 1337 N N . ALA A 1 169 ? -25.079 14.615 28.410 1.00 50.81 169 ALA A N 1
ATOM 1338 C CA . ALA A 1 169 ? -25.242 13.178 28.222 1.00 50.81 169 ALA A CA 1
ATOM 1339 C C . ALA A 1 169 ? -24.375 12.703 27.041 1.00 50.81 169 ALA A C 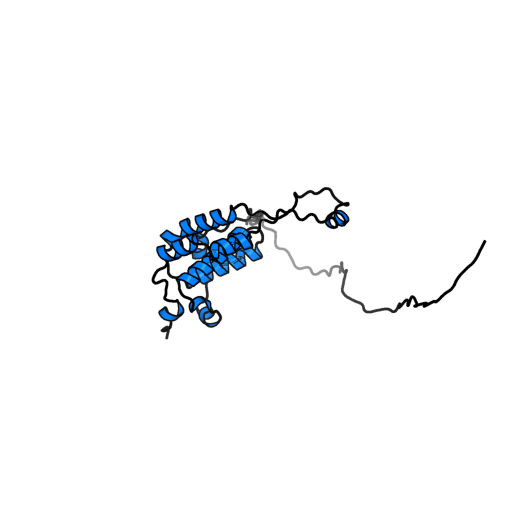1
ATOM 1341 O O . ALA A 1 169 ? -24.373 13.392 26.016 1.00 50.81 169 ALA A O 1
ATOM 1342 N N . PRO A 1 170 ? -23.701 11.538 27.125 1.00 44.72 170 PRO A N 1
ATOM 1343 C CA . PRO A 1 170 ? -22.868 11.045 26.039 1.00 44.72 170 PRO A CA 1
ATOM 1344 C C . PRO A 1 170 ? -23.766 10.769 24.834 1.00 44.72 170 PRO A C 1
ATOM 1346 O O . PRO A 1 170 ? -24.437 9.744 24.727 1.00 44.72 170 PRO A O 1
ATOM 1349 N N . SER A 1 171 ? -23.818 11.737 23.926 1.00 48.03 171 SER A N 1
ATOM 1350 C CA . SER A 1 171 ? -24.519 11.642 22.651 1.00 48.03 171 SER A CA 1
ATOM 1351 C C . SER A 1 171 ? -23.768 10.725 21.685 1.00 48.03 171 SER A C 1
ATOM 1353 O O . SER A 1 171 ? -24.271 10.434 20.598 1.00 48.03 171 SER A O 1
ATOM 1355 N N . HIS A 1 172 ? -22.573 10.260 22.060 1.00 42.78 172 HIS A N 1
ATOM 1356 C CA . HIS A 1 172 ? -21.717 9.377 21.283 1.00 42.78 172 HIS A CA 1
ATOM 1357 C C . HIS A 1 172 ? -21.336 8.152 22.131 1.00 42.78 172 HIS A C 1
ATOM 1359 O O . HIS A 1 172 ? -20.936 8.312 23.285 1.00 42.78 172 HIS A O 1
ATOM 1365 N N . PRO A 1 173 ? -21.471 6.919 21.602 1.00 44.31 173 PRO A N 1
ATOM 1366 C CA . PRO A 1 173 ? -20.919 5.739 22.260 1.00 44.31 173 PRO A CA 1
ATOM 1367 C C . PRO A 1 173 ? -19.406 5.923 22.465 1.00 44.31 173 PRO A C 1
ATOM 1369 O O . PRO A 1 173 ? -18.782 6.654 21.691 1.00 44.31 173 PRO A O 1
ATOM 1372 N N . PRO A 1 174 ? -18.799 5.264 23.471 1.00 52.12 174 PRO A N 1
ATOM 1373 C CA . PRO A 1 174 ? -17.365 5.371 23.716 1.00 52.12 174 PRO A CA 1
ATOM 1374 C C . PRO A 1 174 ? -16.611 5.085 22.418 1.00 52.12 174 PRO A C 1
ATOM 1376 O O . PRO A 1 174 ? -16.838 4.044 21.798 1.00 52.12 174 PRO A O 1
ATOM 1379 N N . HIS A 1 175 ? -15.743 6.009 21.997 1.00 54.81 175 HIS A N 1
ATOM 1380 C CA . HIS A 1 175 ? -14.881 5.821 20.834 1.00 54.81 175 HIS A CA 1
ATOM 1381 C C . HIS A 1 175 ? -14.061 4.543 21.040 1.00 54.81 175 HIS A C 1
ATOM 1383 O O . HIS A 1 175 ? -13.091 4.522 21.795 1.00 54.81 175 HIS A O 1
ATOM 1389 N N . HIS A 1 176 ? -14.480 3.445 20.413 1.00 60.53 176 HIS A N 1
ATOM 1390 C CA . HIS A 1 176 ? -13.723 2.205 20.436 1.00 60.53 176 HIS A CA 1
ATOM 1391 C C . HIS A 1 176 ? -12.438 2.421 19.642 1.00 60.53 176 HIS A C 1
ATOM 1393 O O . HIS A 1 176 ? -12.462 2.863 18.492 1.00 60.53 176 HIS A O 1
ATOM 1399 N N . LEU A 1 177 ? -11.296 2.145 20.272 1.00 78.62 177 LEU A N 1
ATOM 1400 C CA . LEU A 1 177 ? -10.009 2.224 19.602 1.00 78.62 177 LEU A CA 1
ATOM 1401 C C . LEU A 1 177 ? -9.912 1.061 18.603 1.00 78.62 177 LEU A C 1
ATOM 1403 O O . LEU A 1 177 ? -9.604 -0.069 18.966 1.00 78.62 177 LEU A O 1
ATOM 1407 N N . GLU A 1 178 ? -10.173 1.334 17.326 1.00 84.81 178 GLU A N 1
ATOM 1408 C CA . GLU A 1 178 ? -10.229 0.311 16.266 1.00 84.81 178 GLU A CA 1
ATOM 1409 C C . GLU A 1 178 ? -8.872 -0.342 15.943 1.00 84.81 178 GLU A C 1
ATOM 1411 O O . GLU A 1 178 ? -8.821 -1.364 15.256 1.00 84.81 178 GLU A O 1
ATOM 1416 N N . LEU A 1 179 ? -7.767 0.243 16.427 1.00 93.38 179 LEU A N 1
ATOM 1417 C CA . LEU A 1 179 ? -6.389 -0.188 16.155 1.00 93.38 179 LEU A CA 1
ATOM 1418 C C . LEU A 1 179 ? -6.094 -0.354 14.650 1.00 93.38 179 LEU A C 1
ATOM 1420 O O . LEU A 1 179 ? -5.282 -1.189 14.255 1.00 93.38 179 LEU A O 1
ATOM 1424 N N . SER A 1 180 ? -6.727 0.459 13.797 1.00 95.44 180 SER A N 1
ATOM 1425 C CA . SER A 1 180 ? -6.647 0.322 12.338 1.00 95.44 180 SER A CA 1
ATOM 1426 C C . SER A 1 180 ? -5.222 0.431 11.791 1.00 95.44 180 SER A C 1
ATOM 1428 O O . SER A 1 180 ? -4.850 -0.349 10.920 1.00 95.44 180 SER A O 1
ATOM 1430 N N . LEU A 1 181 ? -4.388 1.318 12.351 1.00 97.00 181 LEU A N 1
ATOM 1431 C CA . LEU A 1 181 ? -2.965 1.390 12.000 1.00 97.00 181 LEU A CA 1
ATOM 1432 C C . LEU A 1 181 ? -2.249 0.054 12.249 1.00 97.00 181 LEU A C 1
ATOM 1434 O O . LEU A 1 181 ? -1.520 -0.419 11.382 1.00 97.00 181 LEU A O 1
ATOM 1438 N N . LEU A 1 182 ? -2.481 -0.579 13.403 1.00 97.44 182 LEU A N 1
ATOM 1439 C CA . LEU A 1 182 ? -1.877 -1.873 13.727 1.00 97.44 182 LEU A CA 1
ATOM 1440 C C . LEU A 1 182 ? -2.365 -2.968 12.770 1.00 97.44 182 LEU A C 1
ATOM 1442 O O . LEU A 1 182 ? -1.556 -3.753 12.291 1.00 97.44 182 LEU A O 1
ATOM 1446 N N . LYS A 1 183 ? -3.655 -2.976 12.418 1.00 98.12 183 LYS A N 1
ATOM 1447 C CA . LYS A 1 183 ? -4.204 -3.900 11.412 1.00 98.12 183 LYS A CA 1
ATOM 1448 C C . LYS A 1 183 ? -3.511 -3.738 10.052 1.00 98.12 183 LYS A C 1
ATOM 1450 O O . LYS A 1 183 ? -3.186 -4.738 9.416 1.00 98.12 183 LYS A O 1
ATOM 1455 N N . CYS A 1 184 ? -3.237 -2.504 9.626 1.00 98.69 184 CYS A N 1
ATOM 1456 C CA . CYS A 1 184 ? -2.509 -2.235 8.383 1.00 98.69 184 CYS A CA 1
ATOM 1457 C C . CYS A 1 184 ? -1.017 -2.600 8.459 1.00 98.69 184 CYS A C 1
ATOM 1459 O O . CYS A 1 184 ? -0.461 -3.096 7.480 1.00 98.69 184 CYS A O 1
ATOM 1461 N N . LEU A 1 185 ? -0.367 -2.426 9.614 1.00 98.75 185 LEU A N 1
ATOM 1462 C CA . LEU A 1 185 ? 1.004 -2.907 9.830 1.00 98.75 185 LEU A CA 1
ATOM 1463 C C . LEU A 1 185 ? 1.074 -4.441 9.805 1.00 98.75 185 LEU A C 1
ATOM 1465 O O . LEU A 1 185 ? 1.978 -5.012 9.193 1.00 98.75 185 LEU A O 1
ATOM 1469 N N . ASP A 1 186 ? 0.087 -5.114 10.395 1.00 98.44 186 ASP A N 1
ATOM 1470 C CA . ASP A 1 186 ? -0.010 -6.572 10.364 1.00 98.44 186 ASP A CA 1
ATOM 1471 C C . ASP A 1 186 ? -0.300 -7.097 8.952 1.00 98.44 186 ASP A C 1
ATOM 1473 O O . ASP A 1 186 ? 0.182 -8.172 8.591 1.00 98.44 186 ASP A O 1
ATOM 1477 N N . LEU A 1 187 ? -1.051 -6.351 8.132 1.00 98.75 187 LEU A N 1
ATOM 1478 C CA . LEU A 1 187 ? -1.193 -6.628 6.699 1.00 98.75 187 LEU A CA 1
ATOM 1479 C C . LEU A 1 187 ? 0.160 -6.518 5.993 1.00 98.75 187 LEU A C 1
ATOM 1481 O O . LEU A 1 187 ? 0.565 -7.438 5.284 1.00 98.75 187 LEU A O 1
ATOM 1485 N N . TYR A 1 188 ? 0.865 -5.407 6.203 1.00 98.75 188 TYR A N 1
ATOM 1486 C CA . TYR A 1 188 ? 2.137 -5.109 5.548 1.00 98.75 188 TYR A CA 1
ATOM 1487 C C . TYR A 1 188 ? 3.216 -6.173 5.825 1.00 98.75 188 TYR A C 1
ATOM 1489 O O . TYR A 1 188 ? 3.971 -6.569 4.928 1.00 98.75 188 TYR A O 1
ATOM 1497 N N . HIS A 1 189 ? 3.249 -6.694 7.052 1.00 98.56 189 HIS A N 1
ATOM 1498 C CA . HIS A 1 189 ? 4.143 -7.779 7.463 1.00 98.56 189 HIS A CA 1
ATOM 1499 C C . HIS A 1 189 ? 3.547 -9.187 7.285 1.00 98.56 189 HIS A C 1
ATOM 1501 O O . HIS A 1 189 ? 4.223 -10.180 7.565 1.00 98.56 189 HIS A O 1
ATOM 1507 N N . GLY A 1 190 ? 2.303 -9.287 6.816 1.00 98.12 190 GLY A N 1
ATOM 1508 C CA . GLY A 1 190 ? 1.538 -10.524 6.745 1.00 98.12 190 GLY A CA 1
ATOM 1509 C C . GLY A 1 190 ? 1.997 -11.492 5.646 1.00 98.12 190 GLY A C 1
ATOM 1510 O O . GLY A 1 190 ? 2.420 -11.063 4.565 1.00 98.12 190 GLY A O 1
ATOM 1511 N N . PRO A 1 191 ? 1.886 -12.814 5.874 1.00 98.25 191 PRO A N 1
ATOM 1512 C CA . PRO A 1 191 ? 2.229 -13.817 4.868 1.00 98.25 191 PRO A CA 1
ATOM 1513 C C . PRO A 1 191 ? 1.288 -13.799 3.653 1.00 98.25 191 PRO A C 1
ATOM 1515 O O . PRO A 1 191 ? 1.698 -14.185 2.559 1.00 98.25 191 PRO A O 1
ATOM 1518 N N . GLU A 1 192 ? 0.046 -13.345 3.811 1.00 98.56 192 GLU A N 1
ATOM 1519 C CA . GLU A 1 192 ? -0.941 -13.247 2.737 1.00 98.56 192 GLU A CA 1
ATOM 1520 C C . GLU A 1 192 ? -0.565 -12.160 1.727 1.00 98.56 192 GLU A C 1
ATOM 1522 O O . GLU A 1 192 ? -0.614 -12.410 0.522 1.00 98.56 192 GLU A O 1
ATOM 1527 N N . LEU A 1 193 ? -0.106 -10.992 2.196 1.00 98.69 193 LEU A N 1
ATOM 1528 C CA . LEU A 1 193 ? 0.395 -9.936 1.313 1.00 98.69 193 LEU A CA 1
ATOM 1529 C C . LEU A 1 193 ? 1.696 -10.365 0.626 1.00 98.69 193 LEU A C 1
ATOM 1531 O O . LEU A 1 193 ? 1.883 -10.120 -0.563 1.00 98.69 193 LEU A O 1
ATOM 1535 N N . GLU A 1 194 ? 2.582 -11.051 1.349 1.00 98.38 194 GLU A N 1
ATOM 1536 C CA . GLU A 1 194 ? 3.805 -11.618 0.778 1.00 98.38 194 GLU A CA 1
ATOM 1537 C C . GLU A 1 194 ? 3.502 -12.637 -0.333 1.00 98.38 194 GLU A C 1
ATOM 1539 O O . GLU A 1 194 ? 4.168 -12.653 -1.370 1.00 98.38 194 GLU A O 1
ATOM 1544 N N . LYS A 1 195 ? 2.485 -13.482 -0.131 1.00 98.38 195 LYS A N 1
ATOM 1545 C CA . LYS A 1 195 ? 2.009 -14.430 -1.140 1.00 98.38 195 LYS A CA 1
ATOM 1546 C C . LYS A 1 195 ? 1.416 -13.700 -2.345 1.00 98.38 195 LYS A C 1
ATOM 1548 O O . LYS A 1 195 ? 1.794 -14.018 -3.467 1.00 98.38 195 LYS A O 1
ATOM 1553 N N . LEU A 1 196 ? 0.547 -12.714 -2.119 1.00 98.31 196 LEU A N 1
ATOM 1554 C CA . LEU A 1 196 ? -0.053 -11.921 -3.193 1.00 98.31 196 LEU A CA 1
ATOM 1555 C C . LEU A 1 196 ? 1.016 -11.210 -4.033 1.00 98.31 196 LEU A C 1
ATOM 1557 O O . LEU A 1 196 ? 0.960 -11.249 -5.259 1.00 98.31 196 LEU A O 1
ATOM 1561 N N . ALA A 1 197 ? 2.029 -10.628 -3.387 1.00 97.81 197 ALA A N 1
ATOM 1562 C CA . ALA A 1 197 ? 3.135 -9.979 -4.079 1.00 97.81 197 ALA A CA 1
ATOM 1563 C C . ALA A 1 197 ? 3.905 -10.966 -4.977 1.00 97.81 197 ALA A C 1
ATOM 1565 O O . ALA A 1 197 ? 4.242 -10.631 -6.104 1.00 97.81 197 ALA A O 1
ATOM 1566 N N . LYS A 1 198 ? 4.135 -12.205 -4.526 1.00 95.88 198 LYS A N 1
ATOM 1567 C CA . LYS A 1 198 ? 4.791 -13.243 -5.344 1.00 95.88 198 LYS A CA 1
ATOM 1568 C C . LYS A 1 198 ? 3.953 -13.718 -6.528 1.00 95.88 198 LYS A C 1
ATOM 1570 O O . LYS A 1 198 ? 4.528 -14.165 -7.513 1.00 95.88 198 LYS A O 1
ATOM 1575 N N . GLU A 1 199 ? 2.628 -13.683 -6.406 1.00 96.81 199 GLU A N 1
ATOM 1576 C CA . GLU A 1 199 ? 1.715 -14.083 -7.480 1.00 96.81 199 GLU A CA 1
ATOM 1577 C C . GLU A 1 199 ? 1.582 -13.000 -8.552 1.00 96.81 199 GLU A C 1
ATOM 1579 O O . GLU A 1 199 ? 1.592 -13.326 -9.732 1.00 96.81 199 GLU A O 1
ATOM 1584 N N . CYS A 1 200 ? 1.460 -11.731 -8.151 1.00 97.50 200 CYS A N 1
ATOM 1585 C CA . CYS A 1 200 ? 1.074 -10.659 -9.070 1.00 97.50 200 CYS A CA 1
ATOM 1586 C C . CYS A 1 200 ? 2.235 -9.770 -9.534 1.00 97.50 200 CYS A C 1
ATOM 1588 O O . CYS A 1 200 ? 2.114 -9.140 -10.582 1.00 97.50 200 CYS A O 1
ATOM 1590 N N . VAL A 1 201 ? 3.331 -9.653 -8.773 1.00 98.25 201 VAL A N 1
ATOM 1591 C CA . VAL A 1 201 ? 4.437 -8.746 -9.128 1.00 98.25 201 VAL A CA 1
ATOM 1592 C C . VAL A 1 201 ? 5.299 -9.361 -10.226 1.00 98.25 201 VAL A C 1
ATOM 1594 O O . VAL A 1 201 ? 5.806 -10.475 -10.100 1.00 98.25 201 VAL A O 1
ATOM 1597 N N . ILE A 1 202 ? 5.512 -8.587 -11.287 1.00 97.69 202 ILE A N 1
ATOM 1598 C CA . ILE A 1 202 ? 6.354 -8.946 -12.425 1.00 97.69 202 ILE A CA 1
ATOM 1599 C C . ILE A 1 202 ? 7.790 -8.535 -12.093 1.00 97.69 202 ILE A C 1
ATOM 1601 O O . ILE A 1 202 ? 8.038 -7.393 -11.710 1.00 97.69 202 ILE A O 1
ATOM 1605 N N . ASP A 1 203 ? 8.740 -9.458 -12.255 1.00 96.81 203 ASP A N 1
ATOM 1606 C CA . ASP A 1 203 ? 10.162 -9.249 -11.947 1.00 96.81 203 ASP A CA 1
ATOM 1607 C C . ASP A 1 203 ? 10.406 -8.672 -10.532 1.00 96.81 203 ASP A C 1
ATOM 1609 O O . ASP A 1 203 ? 11.033 -7.622 -10.383 1.00 96.81 203 ASP A O 1
ATOM 1613 N N . PRO A 1 204 ? 9.961 -9.354 -9.458 1.00 96.81 204 PRO A N 1
ATOM 1614 C CA . PRO A 1 204 ? 9.846 -8.787 -8.107 1.00 96.81 204 PRO A CA 1
ATOM 1615 C C . PRO A 1 204 ? 11.144 -8.242 -7.498 1.00 96.81 204 PRO A C 1
ATOM 1617 O O . PRO A 1 204 ? 11.086 -7.431 -6.576 1.00 96.81 204 PRO A O 1
ATOM 1620 N N . GLY A 1 205 ? 12.303 -8.692 -7.986 1.00 96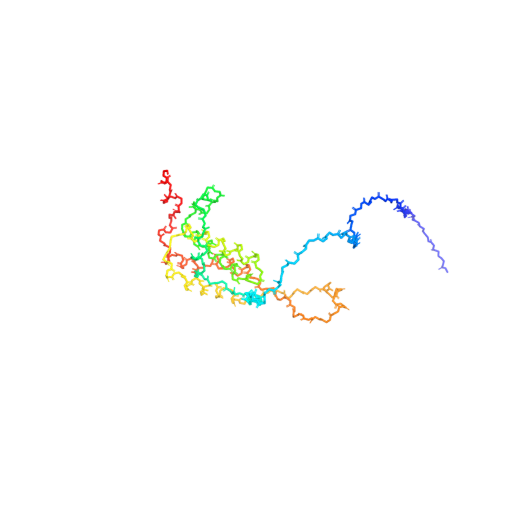.62 205 GLY A N 1
ATOM 1621 C CA . GLY A 1 205 ? 13.618 -8.235 -7.537 1.00 96.62 205 GLY A CA 1
ATOM 1622 C C . GLY A 1 205 ? 14.158 -6.999 -8.261 1.00 96.62 205 GLY A C 1
ATOM 1623 O O . GLY A 1 205 ? 15.153 -6.451 -7.800 1.00 96.62 205 GLY A O 1
ATOM 1624 N N . ARG A 1 206 ? 13.538 -6.574 -9.368 1.00 96.06 206 ARG A N 1
ATOM 1625 C CA . ARG A 1 206 ? 13.922 -5.366 -10.117 1.00 96.06 206 ARG A CA 1
ATOM 1626 C C . ARG A 1 206 ? 13.211 -4.135 -9.575 1.00 96.06 206 ARG A C 1
ATOM 1628 O O . ARG A 1 206 ? 12.288 -4.274 -8.780 1.00 96.06 206 ARG A O 1
ATOM 1635 N N . SER A 1 207 ? 13.624 -2.950 -10.002 1.00 94.62 207 SER A N 1
ATOM 1636 C CA . SER A 1 207 ? 13.039 -1.667 -9.596 1.00 94.62 207 SER A CA 1
ATOM 1637 C C . SER A 1 207 ? 12.685 -0.777 -10.788 1.00 94.62 207 SER A C 1
ATOM 1639 O O . SER A 1 207 ? 13.201 -0.957 -11.895 1.00 94.62 207 SER A O 1
ATOM 1641 N N . TYR A 1 208 ? 11.837 0.227 -10.544 1.00 92.19 208 TYR A N 1
ATOM 1642 C CA . TYR A 1 208 ? 11.488 1.229 -11.551 1.00 92.19 208 TYR A CA 1
ATOM 1643 C C . TYR A 1 208 ? 12.730 1.988 -12.024 1.00 92.19 208 TYR A C 1
ATOM 1645 O O . TYR A 1 208 ? 12.942 2.126 -13.227 1.00 92.19 208 TYR A O 1
ATOM 1653 N N . ALA A 1 209 ? 13.579 2.431 -11.093 1.00 90.12 209 ALA A N 1
ATOM 1654 C CA . ALA A 1 209 ? 14.790 3.183 -11.406 1.00 90.12 209 ALA A CA 1
ATOM 1655 C C . ALA A 1 209 ? 15.770 2.375 -12.271 1.00 90.12 209 ALA A C 1
ATOM 1657 O O . ALA A 1 209 ? 16.342 2.919 -13.210 1.00 90.12 209 ALA A O 1
ATOM 1658 N N . GLU A 1 210 ? 15.938 1.072 -12.020 1.00 91.62 210 GLU A N 1
ATOM 1659 C CA . GLU A 1 210 ? 16.762 0.212 -12.880 1.00 91.62 210 GLU A CA 1
ATOM 1660 C C . GLU A 1 210 ? 16.205 0.127 -14.306 1.00 91.62 210 GLU A C 1
ATOM 1662 O O . GLU A 1 210 ? 16.972 0.204 -15.265 1.00 91.62 210 GLU A O 1
ATOM 1667 N N . ASP A 1 211 ? 14.884 -0.010 -14.448 1.00 90.94 211 ASP A N 1
ATOM 1668 C CA . ASP A 1 211 ? 14.205 -0.101 -15.746 1.00 90.94 211 ASP A CA 1
ATOM 1669 C C . ASP A 1 211 ? 14.166 1.225 -16.523 1.00 90.94 211 ASP A C 1
ATOM 1671 O O . ASP A 1 211 ? 14.080 1.204 -17.750 1.00 90.94 211 ASP A O 1
ATOM 1675 N N . HIS A 1 212 ? 14.266 2.363 -15.830 1.00 84.75 212 HIS A N 1
ATOM 1676 C CA . HIS A 1 212 ? 14.107 3.705 -16.407 1.00 84.75 212 HIS A CA 1
ATOM 1677 C C . HIS A 1 212 ? 15.369 4.578 -16.276 1.00 84.75 212 HIS A C 1
ATOM 1679 O O . HIS A 1 212 ? 15.337 5.768 -16.569 1.00 84.75 212 HIS A O 1
ATOM 1685 N N . SER A 1 213 ? 16.514 3.987 -15.918 1.00 73.12 213 SER A N 1
ATOM 1686 C CA . SER A 1 213 ? 17.829 4.655 -15.820 1.00 73.12 213 SER A CA 1
ATOM 1687 C C . SER A 1 213 ? 18.411 5.139 -17.164 1.00 73.12 213 SER A C 1
ATOM 1689 O O . SER A 1 213 ? 19.514 5.688 -17.217 1.00 73.12 213 SER A O 1
ATOM 1691 N N . HIS A 1 214 ? 17.679 4.943 -18.264 1.00 61.44 214 HIS A N 1
ATOM 1692 C CA . HIS A 1 214 ? 18.037 5.344 -19.625 1.00 61.44 214 HIS A CA 1
ATOM 1693 C C . HIS A 1 214 ? 16.920 6.179 -20.270 1.00 61.44 214 HIS A C 1
ATOM 1695 O O . HIS A 1 214 ? 16.423 5.832 -21.340 1.00 61.44 214 HIS A O 1
ATOM 1701 N N . ILE A 1 215 ? 16.507 7.268 -19.624 1.00 52.88 215 ILE A N 1
ATOM 1702 C CA . ILE A 1 215 ? 15.718 8.318 -20.279 1.00 52.88 215 ILE A CA 1
ATOM 1703 C C . ILE A 1 215 ? 16.713 9.434 -20.657 1.00 52.88 215 ILE A C 1
ATOM 1705 O O . ILE A 1 215 ? 17.292 10.026 -19.746 1.00 52.88 215 ILE A O 1
ATOM 1709 N N . PRO A 1 216 ? 17.032 9.635 -21.953 1.00 45.72 216 PRO A N 1
ATOM 1710 C CA . PRO A 1 216 ? 17.913 10.715 -22.402 1.00 45.72 216 PRO A CA 1
ATOM 1711 C C . PRO A 1 216 ? 17.298 12.104 -22.217 1.00 45.72 216 PRO A C 1
ATOM 1713 O O . PRO A 1 216 ? 16.051 12.211 -22.257 1.00 45.72 216 PRO A O 1
#